Protein 3U1C (pdb70)

Foldseek 3Di:
DDPVVVVVVVVVVVVVVVVVVVVVVVVVVVVVVVVVVVVVVVVVVVVVVVVVVVVVVVVVVVVVVVVVVVVVVVVVVVVVVVVVVVVVVVVVVVVVVVVVD/DVCVVVVVVVCVVVVVVVVVVVVVVVVVVVVVVVVVVVVVVVVVVVVVVVVVVVVVVVVVVVVVVVVVVVVVVVVVVVVVVVVVVVVVVVVVVVVVVVVVD

Structure (mmCIF, N/CA/C/O backbone):
data_3U1C
#
_entry.id   3U1C
#
_cell.length_a   76.654
_cell.length_b   76.654
_cell.length_c   79.693
_cell.angle_alpha   90.00
_cell.angle_beta   90.00
_cell.angle_gamma   90.00
#
_symmetry.space_group_name_H-M   'P 43 21 2'
#
loop_
_entity.id
_entity.type
_entity.pdbx_description
1 polymer 'Tropomyosin alpha-1 chain'
2 water water
#
loop_
_atom_site.group_PDB
_atom_site.id
_atom_site.type_symbol
_atom_site.label_atom_id
_atom_site.label_alt_id
_atom_site.label_comp_id
_atom_site.label_asym_id
_atom_site.label_entity_id
_atom_site.label_seq_id
_atom_site.pdbx_PDB_ins_code
_atom_site.Cartn_x
_atom_site.Cartn_y
_atom_site.Cartn_z
_atom_site.occupancy
_atom_site.B_iso_or_equiv
_atom_site.auth_seq_id
_atom_site.auth_comp_id
_atom_site.auth_asym_id
_atom_site.auth_atom_id
_atom_site.pdbx_PDB_model_num
ATOM 1 N N . ALA A 1 1 ? -8.052 86.159 -76.760 1.00 77.74 -2 ALA A N 1
ATOM 2 C CA . ALA A 1 1 ? -7.830 86.884 -75.508 1.00 74.25 -2 ALA A CA 1
ATOM 3 C C . ALA A 1 1 ? -7.224 88.265 -75.770 1.00 86.09 -2 ALA A C 1
ATOM 4 O O . ALA A 1 1 ? -6.062 88.378 -76.166 1.00 85.55 -2 ALA A O 1
ATOM 6 N N . GLY A 1 2 ? -8.014 89.312 -75.538 1.00 90.34 -1 GLY A N 1
ATOM 7 C CA . GLY A 1 2 ? -7.589 90.675 -75.815 1.00 84.58 -1 GLY A CA 1
ATOM 8 C C . GLY A 1 2 ? -6.427 91.175 -74.971 1.00 76.41 -1 GLY A C 1
ATOM 9 O O . GLY A 1 2 ? -5.981 90.503 -74.042 1.00 61.05 -1 GLY A O 1
ATOM 10 N N . HIS A 1 3 ? -5.922 92.356 -75.318 1.00 67.41 0 HIS A N 1
ATOM 11 C CA . HIS A 1 3 ? -4.912 93.038 -74.518 1.00 52.48 0 HIS A CA 1
ATOM 12 C C . HIS A 1 3 ? -5.405 93.087 -73.088 1.00 34.46 0 HIS A C 1
ATOM 13 O O . HIS A 1 3 ? -4.646 92.848 -72.140 1.00 50.68 0 HIS A O 1
ATOM 20 N N . MET A 1 4 ? -6.697 93.372 -72.938 1.00 33.88 1 MET A N 1
ATOM 21 C CA . MET A 1 4 ? -7.313 93.548 -71.626 1.00 57.23 1 MET A CA 1
ATOM 22 C C . MET A 1 4 ? -7.552 92.206 -70.925 1.00 51.31 1 MET A C 1
ATOM 23 O O . MET A 1 4 ? -7.623 92.137 -69.696 1.00 41.05 1 MET A O 1
ATOM 28 N N . ASP A 1 5 ? -7.662 91.141 -71.719 1.00 53.23 2 ASP A N 1
ATOM 29 C CA . ASP A 1 5 ? -7.813 89.783 -71.189 1.00 56.87 2 ASP A CA 1
ATOM 30 C C . ASP A 1 5 ? -6.566 89.369 -70.417 1.00 58.31 2 ASP A C 1
ATOM 31 O O . ASP A 1 5 ? -6.660 88.742 -69.361 1.00 45.68 2 ASP A O 1
ATOM 36 N N . ALA A 1 6 ? -5.408 89.724 -70.965 1.00 47.45 3 ALA A N 1
ATOM 37 C CA . ALA A 1 6 ? -4.130 89.446 -70.334 1.00 32.65 3 ALA A CA 1
ATOM 38 C C . ALA A 1 6 ? -3.960 90.231 -69.047 1.00 29.70 3 ALA A C 1
ATOM 39 O O . ALA A 1 6 ? -3.446 89.690 -68.076 1.00 31.41 3 ALA A O 1
ATOM 41 N N . ILE A 1 7 ? -4.306 91.520 -69.091 1.00 38.83 4 ILE A N 1
ATOM 42 C CA . ILE A 1 7 ? -4.234 92.399 -67.925 1.00 36.74 4 ILE A CA 1
ATOM 43 C C . ILE A 1 7 ? -5.176 91.883 -66.870 1.00 46.22 4 ILE A C 1
ATOM 44 O O . ILE A 1 7 ? -4.839 91.854 -65.668 1.00 42.90 4 ILE A O 1
ATOM 49 N N . LYS A 1 8 ? -6.347 91.440 -67.319 1.00 32.70 5 LYS A N 1
ATOM 50 C CA . LYS A 1 8 ? -7.315 90.853 -66.405 1.00 48.80 5 LYS A CA 1
ATOM 51 C C . LYS A 1 8 ? -6.683 89.676 -65.651 1.00 32.66 5 LYS A C 1
ATOM 52 O O . LYS A 1 8 ? -6.782 89.580 -64.422 1.00 39.68 5 LYS A O 1
ATOM 58 N N . LYS A 1 9 ? -5.997 88.810 -66.393 1.00 33.89 6 LYS A N 1
ATOM 59 C CA . LYS A 1 9 ? -5.411 87.570 -65.870 1.00 40.29 6 LYS A CA 1
ATOM 60 C C . LYS A 1 9 ? -4.374 87.867 -64.779 1.00 38.63 6 LYS A C 1
ATOM 61 O O . LYS A 1 9 ? -4.322 87.211 -63.721 1.00 39.51 6 LYS A O 1
ATOM 67 N N . LYS A 1 10 ? -3.562 88.878 -65.030 1.00 24.35 7 LYS A N 1
ATOM 68 C CA . LYS A 1 10 ? -2.506 89.276 -64.126 1.00 28.77 7 LYS A CA 1
ATOM 69 C C . LYS A 1 10 ? -3.006 89.984 -62.883 1.00 34.08 7 LYS A C 1
ATOM 70 O O . LYS A 1 10 ? -2.367 89.879 -61.850 1.00 25.35 7 LYS A O 1
ATOM 76 N N . MET A 1 11 ? -4.074 90.770 -63.012 1.00 21.84 8 MET A N 1
ATOM 77 C CA . MET A 1 11 ? -4.719 91.403 -61.846 1.00 30.32 8 MET A CA 1
ATOM 78 C C . MET A 1 11 ? -5.313 90.334 -60.964 1.00 36.81 8 MET A C 1
ATOM 79 O O . MET A 1 11 ? -5.327 90.465 -59.731 1.00 30.72 8 MET A O 1
ATOM 84 N N . GLN A 1 12 ? -5.812 89.269 -61.594 1.00 32.82 9 GLN A N 1
ATOM 85 C CA . GLN A 1 12 ? -6.352 88.154 -60.819 1.00 29.86 9 GLN A CA 1
ATOM 86 C C . GLN A 1 12 ? -5.283 87.412 -60.036 1.00 30.33 9 GLN A C 1
ATOM 87 O O . GLN A 1 12 ? -5.516 86.992 -58.898 1.00 31.24 9 GLN A O 1
ATOM 93 N N . MET A 1 13 ? -4.119 87.218 -60.628 1.00 33.86 10 MET A N 1
ATOM 94 C CA . MET A 1 13 ? -3.054 86.527 -59.891 1.00 38.69 10 MET A CA 1
ATOM 95 C C . MET A 1 13 ? -2.505 87.389 -58.773 1.00 36.02 10 MET A C 1
ATOM 96 O O . MET A 1 13 ? -2.109 86.874 -57.716 1.00 30.97 10 MET A O 1
ATOM 101 N N . LEU A 1 14 ? -2.456 88.695 -59.002 1.00 24.37 11 LEU A N 1
ATOM 102 C CA . LEU A 1 14 ? -2.029 89.636 -57.965 1.00 27.03 11 LEU A CA 1
ATOM 103 C C . LEU A 1 14 ? -3.028 89.731 -56.808 1.00 27.92 11 LEU A C 1
ATOM 104 O O . LEU A 1 14 ? -2.649 89.882 -55.641 1.00 29.01 11 LEU A O 1
ATOM 109 N N . LYS A 1 15 ? -4.297 89.634 -57.135 1.00 22.04 12 LYS A N 1
ATOM 110 C CA . LYS A 1 15 ? -5.360 89.714 -56.152 1.00 26.61 12 LYS A CA 1
ATOM 111 C C . LYS A 1 15 ? -5.282 88.480 -55.270 1.00 40.26 12 LYS A C 1
ATOM 112 O O . LYS A 1 15 ? -5.455 88.557 -54.059 1.00 37.04 12 LYS A O 1
ATOM 118 N N . LEU A 1 16 ? -4.986 87.346 -55.894 1.00 27.03 13 LEU A N 1
ATOM 119 C CA . LEU A 1 16 ? -4.735 86.102 -55.175 1.00 29.36 13 LEU A CA 1
ATOM 120 C C . LEU A 1 16 ? -3.567 86.239 -54.165 1.00 37.22 13 LEU A C 1
ATOM 121 O O . LEU A 1 16 ? -3.701 85.807 -53.019 1.00 34.64 13 LEU A O 1
ATOM 126 N N . ASP A 1 17 ? -2.458 86.861 -54.573 1.00 29.26 14 ASP A N 1
ATOM 127 C CA . ASP A 1 17 ? -1.308 87.118 -53.695 1.00 31.44 14 ASP A CA 1
ATOM 128 C C . ASP A 1 17 ? -1.735 88.017 -52.559 1.00 32.19 14 ASP A C 1
ATOM 129 O O . ASP A 1 17 ? -1.352 87.805 -51.410 1.00 31.65 14 ASP A O 1
ATOM 134 N N . LYS A 1 18 ? -2.516 89.042 -52.878 1.00 25.29 15 LYS A N 1
ATOM 135 C CA . LYS A 1 18 ? -2.956 90.007 -51.853 1.00 27.49 15 LYS A CA 1
ATOM 136 C C . LYS A 1 18 ? -3.889 89.373 -50.804 1.00 31.29 15 LYS A C 1
ATOM 137 O O . LYS A 1 18 ? -3.805 89.693 -49.616 1.00 29.63 15 LYS A O 1
ATOM 143 N N . GLU A 1 19 ? -4.775 88.485 -51.252 1.00 22.49 16 GLU A N 1
ATOM 144 C CA . GLU A 1 19 ? -5.668 87.756 -50.378 1.00 26.58 16 GLU A CA 1
ATOM 145 C C . GLU A 1 19 ? -4.876 86.911 -49.391 1.00 30.03 16 GLU A C 1
ATOM 146 O O . GLU A 1 19 ? -5.254 86.791 -48.236 1.00 37.79 16 GLU A O 1
ATOM 152 N N . ASN A 1 20 ? -3.784 86.321 -49.845 1.00 30.35 17 ASN A N 1
ATOM 153 C CA . ASN A 1 20 ? -2.890 85.608 -48.941 1.00 31.50 17 ASN A CA 1
ATOM 154 C C . ASN A 1 20 ? -2.122 86.525 -47.978 1.00 45.01 17 ASN A C 1
ATOM 155 O O . ASN A 1 20 ? -1.988 86.217 -46.788 1.00 28.99 17 ASN A O 1
ATOM 160 N N . 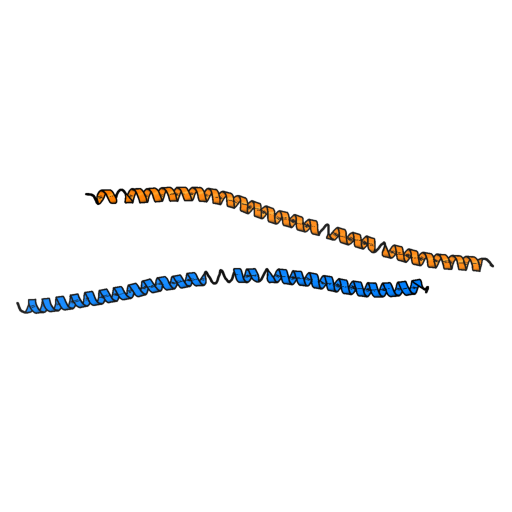ALA A 1 21 ? -1.605 87.645 -48.475 1.00 27.67 18 ALA A N 1
ATOM 161 C CA . ALA A 1 21 ? -1.029 88.658 -47.576 1.00 28.35 18 ALA A CA 1
ATOM 162 C C . ALA A 1 21 ? -2.040 89.091 -46.519 1.00 29.80 18 ALA A C 1
ATOM 163 O O . ALA A 1 21 ? -1.697 89.208 -45.361 1.00 34.23 18 ALA A O 1
ATOM 165 N N . LEU A 1 22 ? -3.287 89.334 -46.934 1.00 25.98 19 LEU A N 1
ATOM 166 C CA . LEU A 1 22 ? -4.355 89.708 -46.006 1.00 27.08 19 LEU A CA 1
ATOM 167 C C . LEU A 1 22 ? -4.589 88.608 -44.967 1.00 35.54 19 LEU A C 1
ATOM 168 O O . LEU A 1 22 ? -4.711 88.879 -43.776 1.00 34.74 19 LEU A O 1
ATOM 173 N N . ASP A 1 23 ? -4.672 87.362 -45.406 1.00 26.67 20 ASP A N 1
ATOM 174 C CA . ASP A 1 23 ? -4.802 86.255 -44.453 1.00 33.79 20 ASP A CA 1
ATOM 175 C C . ASP A 1 23 ? -3.694 86.352 -43.399 1.00 35.91 20 ASP A C 1
ATOM 176 O O . ASP A 1 23 ? -3.940 86.260 -42.180 1.00 34.89 20 ASP A O 1
ATOM 181 N N . ARG A 1 24 ? -2.463 86.546 -43.850 1.00 26.83 21 ARG A N 1
ATOM 182 C CA . ARG A 1 24 ? -1.351 86.683 -42.901 1.00 32.21 21 ARG A CA 1
ATOM 183 C C . ARG A 1 24 ? -1.454 87.876 -41.948 1.00 41.53 21 ARG A C 1
ATOM 184 O O . ARG A 1 24 ? -0.979 87.806 -40.806 1.00 29.57 21 ARG A O 1
ATOM 192 N N . ALA A 1 25 ? -2.044 88.972 -42.409 1.00 24.56 22 ALA A N 1
ATOM 193 C CA . ALA A 1 25 ? -2.225 90.143 -41.574 1.00 26.54 22 ALA A CA 1
ATOM 194 C C . ALA A 1 25 ? -3.226 89.804 -40.482 1.00 37.04 22 ALA A C 1
ATOM 195 O O . ALA A 1 25 ? -3.089 90.265 -39.342 1.00 36.49 22 ALA A O 1
ATOM 197 N N . GLU A 1 26 ? -4.237 89.017 -40.841 1.00 27.08 23 GLU A N 1
ATOM 198 C CA . GLU A 1 26 ? -5.328 88.646 -39.922 1.00 38.42 23 GLU A CA 1
ATOM 199 C C . GLU A 1 26 ? -4.818 87.660 -38.889 1.00 39.43 23 GLU A C 1
ATOM 200 O O . GLU A 1 26 ? -5.205 87.714 -37.718 1.00 37.03 23 GLU A O 1
ATOM 206 N N . GLN A 1 27 ? -3.951 86.748 -39.309 1.00 31.16 24 GLN A N 1
ATOM 207 C CA . GLN A 1 27 ? -3.337 85.827 -38.351 1.00 41.83 24 GLN A CA 1
ATOM 208 C C . GLN A 1 27 ? -2.532 86.619 -37.317 1.00 39.35 24 GLN A C 1
ATOM 209 O O . GLN A 1 27 ? -2.718 86.462 -36.087 1.00 35.24 24 GLN A O 1
ATOM 215 N N . ALA A 1 28 ? -1.646 87.475 -37.831 1.00 26.14 25 ALA A N 1
ATOM 216 C CA . ALA A 1 28 ? -0.785 88.337 -37.001 1.00 23.77 25 ALA A CA 1
ATOM 217 C C . ALA A 1 28 ? -1.606 89.163 -36.025 1.00 34.86 25 ALA A C 1
ATOM 218 O O . ALA A 1 28 ? -1.3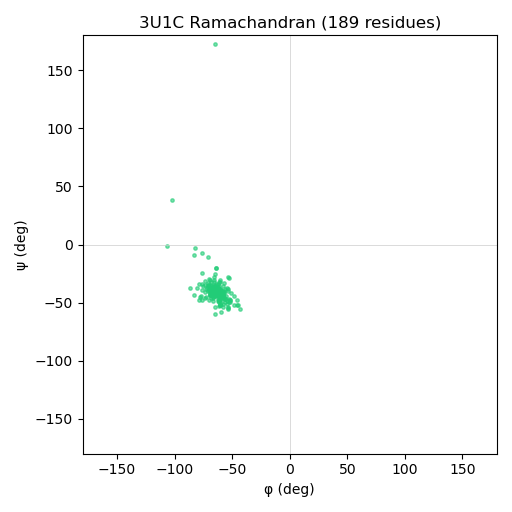02 89.202 -34.837 1.00 27.59 25 ALA A O 1
ATOM 220 N N . GLU A 1 29 ? -2.649 89.822 -36.505 1.00 27.65 26 GLU A N 1
ATOM 221 C CA . GLU A 1 29 ? -3.514 90.583 -35.602 1.00 39.54 26 GLU A CA 1
ATOM 222 C C . GLU A 1 29 ? -4.207 89.717 -34.552 1.00 56.05 26 GLU A C 1
ATOM 223 O O . GLU A 1 29 ? -4.382 90.127 -33.393 1.00 39.04 26 GLU A O 1
ATOM 229 N N . ALA A 1 30 ? -4.605 88.516 -34.946 1.00 39.11 27 ALA A N 1
ATOM 230 C CA . ALA A 1 30 ? -5.077 87.552 -33.952 1.00 43.55 27 ALA A CA 1
ATOM 231 C C . ALA A 1 30 ? -3.973 87.216 -32.951 1.00 39.89 27 ALA A C 1
ATOM 232 O O . ALA A 1 30 ? -4.216 87.133 -31.737 1.00 41.45 27 ALA A O 1
ATOM 234 N N . ASP A 1 31 ? -2.760 87.002 -33.451 1.00 33.27 28 ASP A N 1
ATOM 235 C CA . ASP A 1 31 ? -1.629 86.601 -32.589 1.00 32.95 28 ASP A CA 1
ATOM 236 C C . ASP A 1 31 ? -1.237 87.678 -31.588 1.00 41.92 28 ASP A C 1
ATOM 237 O O . ASP A 1 31 ? -0.625 87.375 -30.565 1.00 41.50 28 ASP A O 1
ATOM 242 N N . LYS A 1 32 ? -1.541 88.929 -31.922 1.00 37.78 29 LYS A N 1
ATOM 243 C CA . LYS A 1 32 ? -1.229 90.083 -31.086 1.00 27.72 29 LYS A CA 1
ATOM 244 C C . LYS A 1 32 ? -2.206 90.153 -29.925 1.00 41.77 29 LYS A C 1
ATOM 245 O O . LYS A 1 32 ? -1.826 90.464 -28.799 1.00 40.71 29 LYS A O 1
ATOM 251 N N . LYS A 1 33 ? -3.464 89.842 -30.201 1.00 33.89 30 LYS A N 1
ATOM 252 C CA . LYS A 1 33 ? -4.472 89.743 -29.150 1.00 46.54 30 LYS A CA 1
ATOM 253 C C . LYS A 1 33 ? -4.277 88.524 -28.266 1.00 53.38 30 LYS A C 1
ATOM 254 O O . LYS A 1 33 ? -4.455 88.604 -27.042 1.00 43.90 30 LYS A O 1
ATOM 260 N N . ALA A 1 34 ? -3.923 87.386 -28.855 1.00 38.23 31 ALA A N 1
ATOM 261 C CA . ALA A 1 34 ? -3.705 86.204 -28.008 1.00 36.78 31 ALA A CA 1
ATOM 262 C C . ALA A 1 34 ? -2.565 86.475 -27.011 1.00 41.77 31 ALA A C 1
ATOM 263 O O . ALA A 1 34 ? -2.661 86.129 -25.821 1.00 45.24 31 ALA A O 1
ATOM 265 N N . ALA A 1 35 ? -1.487 87.084 -27.505 1.00 38.98 32 ALA A N 1
ATOM 266 C CA . ALA A 1 35 ? -0.350 87.456 -26.663 1.00 42.17 32 ALA A CA 1
ATOM 267 C C . ALA A 1 35 ? -0.703 88.500 -25.594 1.00 52.44 32 ALA A C 1
ATOM 268 O O . ALA A 1 35 ? -0.276 88.391 -24.429 1.00 40.77 32 ALA A O 1
ATOM 270 N N . GLU A 1 36 ? -1.472 89.518 -25.972 1.00 37.20 33 GLU A N 1
ATOM 271 C CA . GLU A 1 36 ? -1.833 90.559 -25.012 1.00 43.69 33 GLU A CA 1
ATOM 272 C C . GLU A 1 36 ? -2.759 90.007 -23.940 1.00 63.51 33 GLU A C 1
ATOM 273 O O . GLU A 1 36 ? -2.664 90.392 -22.773 1.00 45.64 33 GLU A O 1
ATOM 279 N N . GLU A 1 37 ? -3.662 89.116 -24.344 1.00 46.75 34 GLU A N 1
ATOM 280 C CA . GLU A 1 37 ? -4.548 88.452 -23.394 1.00 54.89 34 GLU A CA 1
ATOM 281 C C . GLU A 1 37 ? -3.776 87.550 -22.443 1.00 50.37 34 GLU A C 1
ATOM 282 O O . GLU A 1 37 ? -4.096 87.480 -21.260 1.00 43.37 34 GLU A O 1
ATOM 288 N N . ARG A 1 38 ? -2.752 86.862 -22.939 1.00 36.76 35 ARG A N 1
ATOM 289 C CA . ARG A 1 38 ? -1.973 86.014 -22.043 1.00 48.86 35 ARG A CA 1
ATOM 290 C C . ARG A 1 38 ? -1.080 86.847 -21.115 1.00 36.06 35 ARG A C 1
ATOM 291 O O . ARG A 1 38 ? -1.038 86.609 -19.908 1.00 51.52 35 ARG A O 1
ATOM 299 N N . SER A 1 39 ? -0.382 87.831 -21.671 1.00 35.19 36 SER A N 1
ATOM 300 C CA . SER A 1 39 ? 0.446 88.727 -20.880 1.00 31.81 36 SER A CA 1
ATOM 301 C C . SER A 1 39 ? -0.367 89.243 -19.680 1.00 53.25 36 SER A C 1
ATOM 302 O O . SER A 1 39 ? 0.135 89.286 -18.551 1.00 41.88 36 SER A O 1
ATOM 305 N N . LYS A 1 40 ? -1.614 89.634 -19.933 1.00 47.72 37 LYS A N 1
ATOM 306 C CA . LYS A 1 40 ? -2.518 90.103 -18.880 1.00 51.02 37 LYS A CA 1
ATOM 307 C C . LYS A 1 40 ? -2.791 89.006 -17.856 1.00 55.93 37 LYS A C 1
ATOM 308 O O . LYS A 1 40 ? -2.721 89.230 -16.634 1.00 43.91 37 LYS A O 1
ATOM 314 N N A GLN A 1 41 ? -3.089 87.813 -18.355 0.50 42.40 38 GLN A N 1
ATOM 315 N N B GLN A 1 41 ? -3.111 87.820 -18.359 0.50 42.59 38 GLN A N 1
ATOM 316 C CA A GLN A 1 41 ? -3.319 86.654 -17.498 0.50 44.84 38 GLN A CA 1
ATOM 317 C CA B GLN A 1 41 ? -3.311 86.645 -17.517 0.50 44.33 38 GLN A CA 1
ATOM 318 C C A GLN A 1 41 ? -2.162 86.471 -16.526 0.50 54.80 38 GLN A C 1
ATOM 319 C C B GLN A 1 41 ? -2.163 86.478 -16.533 0.50 54.64 38 GLN A C 1
ATOM 320 O O A GLN A 1 41 ? -2.356 86.321 -15.312 0.50 49.70 38 GLN A O 1
ATOM 321 O O B GLN A 1 41 ? -2.366 86.352 -15.318 0.50 50.05 38 GLN A O 1
ATOM 332 N N . LEU A 1 42 ? -0.949 86.485 -17.069 1.00 38.02 39 LEU A N 1
ATOM 333 C CA . LEU A 1 42 ? 0.246 86.203 -16.280 1.00 38.39 39 LEU A CA 1
ATOM 334 C C . LEU A 1 42 ? 0.588 87.318 -15.318 1.00 36.42 39 LEU A C 1
ATOM 335 O O . LEU A 1 42 ? 0.994 87.046 -14.201 1.00 42.31 39 LEU A O 1
ATOM 340 N N . GLU A 1 43 ? 0.370 88.558 -15.728 1.00 32.23 40 GLU A N 1
ATOM 341 C CA . GLU A 1 43 ? 0.660 89.707 -14.892 1.00 41.91 40 GLU A CA 1
ATOM 342 C C . GLU A 1 43 ? -0.177 89.644 -13.618 1.00 53.80 40 GLU A C 1
ATOM 343 O O . GLU A 1 43 ? 0.297 89.990 -12.541 1.00 41.33 40 GLU A O 1
ATOM 349 N N . ASP A 1 44 ? -1.421 89.205 -13.757 1.00 34.62 41 ASP A N 1
ATOM 350 C CA . ASP A 1 44 ? -2.281 88.946 -12.615 1.00 43.68 41 ASP A CA 1
ATOM 351 C C . ASP A 1 44 ? -1.761 87.773 -11.794 1.00 62.69 41 ASP A C 1
ATOM 352 O O . ASP A 1 44 ? -1.849 87.767 -10.568 1.00 39.64 41 ASP A O 1
ATOM 357 N N . ASP A 1 45 ? -1.246 86.768 -12.486 1.00 38.23 42 ASP A N 1
ATOM 358 C CA . ASP A 1 45 ? -0.657 85.616 -11.826 1.00 49.15 42 ASP A CA 1
ATOM 359 C C . ASP A 1 45 ? 0.365 86.106 -10.831 1.00 48.21 42 ASP A C 1
ATOM 360 O O . ASP A 1 45 ? 0.340 85.713 -9.675 1.00 39.41 42 ASP A O 1
ATOM 365 N N . ILE A 1 46 ? 1.259 86.989 -11.263 1.00 39.88 43 ILE A N 1
ATOM 366 C CA . ILE A 1 46 ? 2.292 87.442 -10.331 1.00 45.54 43 ILE A CA 1
ATOM 367 C C . ILE A 1 46 ? 1.696 88.296 -9.227 1.00 44.83 43 ILE A C 1
ATOM 368 O O . ILE A 1 46 ? 2.175 88.272 -8.103 1.00 44.32 43 ILE A O 1
ATOM 373 N N . VAL A 1 47 ? 0.672 89.079 -9.536 1.00 34.25 44 VAL A N 1
ATOM 374 C CA . VAL A 1 47 ? 0.039 89.847 -8.478 1.00 43.71 44 VAL A CA 1
ATOM 375 C C . VAL A 1 47 ? -0.347 88.865 -7.377 1.00 56.66 44 VAL A C 1
ATOM 376 O O . VAL A 1 47 ? 0.064 89.012 -6.211 1.00 39.94 44 VAL A O 1
ATOM 380 N N . GLN A 1 48 ? -1.096 87.838 -7.772 1.00 44.83 45 GLN A N 1
ATOM 381 C CA . GLN A 1 48 ? -1.532 86.782 -6.860 1.00 50.62 45 GLN A CA 1
ATOM 382 C C . GLN A 1 48 ? -0.393 86.132 -6.090 1.00 55.79 45 GLN A C 1
ATOM 383 O O . GLN A 1 48 ? -0.545 85.806 -4.910 1.00 67.22 45 GLN A O 1
ATOM 389 N N . LEU A 1 49 ? 0.744 85.938 -6.750 1.00 35.58 46 LEU A N 1
ATOM 390 C CA A LEU A 1 49 ? 1.894 85.340 -6.084 0.50 46.63 46 LEU A CA 1
ATOM 391 C CA B LEU A 1 49 ? 1.908 85.341 -6.103 0.50 46.79 46 LEU A CA 1
ATOM 392 C C . LEU A 1 49 ? 2.586 86.323 -5.140 1.00 45.04 46 LEU A C 1
ATOM 393 O O . LEU A 1 49 ? 3.050 85.932 -4.069 1.00 45.94 46 LEU A O 1
ATOM 402 N N . GLU A 1 50 ? 2.639 87.600 -5.524 1.00 33.05 47 GLU A N 1
ATOM 403 C CA . GLU A 1 50 ? 3.180 88.627 -4.647 1.00 40.21 47 GLU A CA 1
ATOM 404 C C . GLU A 1 50 ? 2.398 88.699 -3.329 1.00 43.02 47 GLU A C 1
ATOM 405 O O . GLU A 1 50 ? 2.987 88.859 -2.267 1.00 46.05 47 GLU A O 1
ATOM 411 N N . LYS A 1 51 ? 1.074 88.586 -3.424 1.00 43.59 48 LYS A N 1
ATOM 412 C CA A LYS A 1 51 ? 0.202 88.609 -2.254 0.50 55.29 48 LYS A CA 1
ATOM 413 C CA B LYS A 1 51 ? 0.211 88.610 -2.251 0.50 55.24 48 LYS A CA 1
ATOM 414 C C . LYS A 1 51 ? 0.400 87.343 -1.441 1.00 49.19 48 LYS A C 1
ATOM 415 O O . LYS A 1 51 ? 0.386 87.371 -0.219 1.00 45.97 48 LYS A O 1
ATOM 426 N N . GLN A 1 52 ? 0.576 86.223 -2.130 1.00 39.71 49 GLN A N 1
ATOM 427 C CA . GLN A 1 52 ? 0.763 84.951 -1.437 1.00 56.28 49 GLN A CA 1
ATOM 428 C C . GLN A 1 52 ? 2.088 84.976 -0.664 1.00 67.51 49 GLN A C 1
ATOM 429 O O . GLN A 1 52 ? 2.199 84.428 0.440 1.00 43.51 49 GLN A O 1
ATOM 435 N N . LEU A 1 53 ? 3.084 85.629 -1.263 1.00 49.11 50 LEU A N 1
ATOM 436 C CA . LEU A 1 53 ? 4.394 85.797 -0.656 1.00 41.18 50 LEU A CA 1
ATOM 437 C C . LEU A 1 53 ? 4.252 86.602 0.631 1.00 53.03 50 LEU A C 1
ATOM 438 O O . LEU A 1 53 ? 4.811 86.239 1.663 1.00 47.03 50 LEU A O 1
ATOM 443 N N . ARG A 1 54 ? 3.506 87.700 0.559 1.00 48.96 51 ARG A N 1
ATOM 444 C CA A ARG A 1 54 ? 3.316 88.567 1.713 0.50 56.51 51 ARG A CA 1
ATOM 445 C CA B ARG A 1 54 ? 3.310 88.572 1.713 0.50 56.42 51 ARG A CA 1
ATOM 446 C C . ARG A 1 54 ? 2.609 87.823 2.842 1.00 54.16 51 ARG A C 1
ATOM 447 O O . ARG A 1 54 ? 2.888 88.049 4.016 1.00 47.17 51 ARG A O 1
ATOM 462 N N . VAL A 1 55 ? 1.707 86.920 2.482 1.00 41.81 52 VAL A N 1
ATOM 463 C CA . VAL A 1 55 ? 1.046 86.114 3.489 1.00 38.82 52 VAL A CA 1
ATOM 464 C C . VAL A 1 55 ? 2.061 85.222 4.161 1.00 51.09 52 VAL A C 1
ATOM 465 O O . VAL A 1 55 ? 2.253 85.293 5.372 1.00 52.13 52 VAL A O 1
ATOM 469 N N . THR A 1 56 ? 2.715 84.371 3.382 1.00 50.16 53 THR A N 1
ATOM 470 C CA . THR A 1 56 ? 3.656 83.426 3.977 1.00 71.17 53 THR A CA 1
ATOM 471 C C . THR A 1 56 ? 4.674 84.168 4.840 1.00 53.38 53 THR A C 1
ATOM 472 O O . THR A 1 56 ? 5.177 83.621 5.820 1.00 44.21 53 THR A O 1
ATOM 476 N N . GLU A 1 57 ? 4.943 85.426 4.488 1.00 36.60 54 GLU A N 1
ATOM 477 C CA . GLU A 1 57 ? 5.885 86.246 5.241 1.00 31.77 54 GLU A CA 1
ATOM 478 C C . GLU A 1 57 ? 5.323 86.716 6.583 1.00 40.97 54 GLU A C 1
ATOM 479 O O . GLU A 1 57 ? 6.037 86.740 7.582 1.00 40.42 54 GLU A O 1
ATOM 485 N N . ASP A 1 58 ? 4.050 87.101 6.593 1.00 58.01 55 ASP A N 1
ATOM 486 C CA . ASP A 1 58 ? 3.385 87.485 7.837 1.00 57.00 55 ASP A CA 1
ATOM 487 C C . ASP A 1 58 ? 3.240 86.272 8.737 1.00 56.98 55 ASP A C 1
ATOM 488 O O . ASP A 1 58 ? 3.390 86.373 9.957 1.00 49.31 55 ASP A O 1
ATOM 493 N N . SER A 1 59 ? 2.936 85.132 8.125 1.00 42.03 56 SER A N 1
ATOM 494 C CA . SER A 1 59 ? 2.797 83.858 8.830 1.00 43.34 56 SER A CA 1
ATOM 495 C C . SER A 1 59 ? 4.122 83.386 9.417 1.00 57.38 56 SER A C 1
ATOM 496 O O . SER A 1 59 ? 4.153 82.674 10.420 1.00 64.82 56 SER A O 1
ATOM 499 N N . ARG A 1 60 ? 5.216 83.786 8.788 1.00 39.96 57 ARG A N 1
ATOM 500 C CA . ARG A 1 60 ? 6.554 83.499 9.296 1.00 39.59 57 ARG A CA 1
ATOM 501 C C . ARG A 1 60 ? 6.837 84.438 10.466 1.00 47.41 57 ARG A C 1
ATOM 502 O O . ARG A 1 60 ? 7.289 84.016 11.526 1.00 38.79 57 ARG A O 1
ATOM 510 N N . ASP A 1 61 ? 6.561 85.721 10.257 1.00 56.19 58 ASP A N 1
ATOM 511 C CA . ASP A 1 61 ? 6.770 86.739 11.274 1.00 49.98 58 ASP A CA 1
ATOM 512 C C . ASP A 1 61 ? 6.075 86.341 12.566 1.00 47.65 58 ASP A C 1
ATOM 513 O O . ASP A 1 61 ? 6.506 86.730 13.657 1.00 53.38 58 ASP A O 1
ATOM 518 N N . GLN A 1 62 ? 4.988 85.581 12.417 1.00 49.10 59 GLN A N 1
ATOM 519 C CA . GLN A 1 62 ? 4.117 85.155 13.519 1.00 61.46 59 GLN A CA 1
ATOM 520 C C . GLN A 1 62 ? 4.740 84.002 14.307 1.00 59.64 59 GLN A C 1
ATOM 521 O O . GLN A 1 62 ? 4.733 84.010 15.533 1.00 38.62 59 GLN A O 1
ATOM 527 N N . VAL A 1 63 ? 5.285 83.006 13.613 1.00 42.49 60 VAL A N 1
ATOM 528 C CA . VAL A 1 63 ? 6.080 81.979 14.300 1.00 51.52 60 VAL A CA 1
ATOM 529 C C . VAL A 1 63 ? 7.264 82.618 15.044 1.00 58.96 60 VAL A C 1
ATOM 530 O O . VAL A 1 63 ? 7.656 82.155 16.114 1.00 37.06 60 VAL A O 1
ATOM 534 N N . LEU A 1 64 ? 7.837 83.672 14.460 1.00 32.88 61 LEU A N 1
ATOM 535 C CA . LEU A 1 64 ? 8.981 84.346 15.056 1.00 27.90 61 LEU A CA 1
ATOM 536 C C . LEU A 1 64 ? 8.564 84.994 16.382 1.00 43.77 61 LEU A C 1
ATOM 537 O O . LEU A 1 64 ? 9.317 84.983 17.346 1.00 37.48 61 LEU A O 1
ATOM 542 N N . GLU A 1 65 ? 7.368 85.570 16.405 1.00 37.80 62 GLU A N 1
ATOM 543 C CA . GLU A 1 65 ? 6.832 86.184 17.615 1.00 53.24 62 GLU A CA 1
ATOM 544 C C . GLU A 1 65 ? 6.698 85.133 18.720 1.00 39.22 62 GLU A C 1
ATOM 545 O O . GLU A 1 65 ? 7.172 85.327 19.841 1.00 72.88 62 GLU A O 1
ATOM 551 N N . GLU A 1 66 ? 6.036 84.023 18.402 1.00 44.32 63 GLU A N 1
ATOM 552 C CA . GLU A 1 66 ? 5.960 82.879 19.298 1.00 35.29 63 GLU A CA 1
ATOM 553 C C . GLU A 1 66 ? 7.331 82.409 19.743 1.00 42.28 63 GLU A C 1
ATOM 554 O O . GLU A 1 66 ? 7.551 82.065 20.930 1.00 32.01 63 GLU A O 1
ATOM 560 N N . LEU A 1 67 ? 8.276 82.407 18.812 1.00 30.05 64 LEU A N 1
ATOM 561 C CA . LEU A 1 67 ? 9.630 81.997 19.175 1.00 45.32 64 LEU A CA 1
ATOM 562 C C . LEU A 1 67 ? 10.157 82.916 20.268 1.00 41.31 64 LEU A C 1
ATOM 563 O O . LEU A 1 67 ? 10.667 82.453 21.271 1.00 40.01 64 LEU A O 1
ATOM 568 N N . HIS A 1 68 ? 10.041 84.219 20.036 1.00 31.00 65 HIS A N 1
ATOM 569 C CA . HIS A 1 68 ? 10.481 85.239 20.975 1.00 36.57 65 HIS A CA 1
ATOM 570 C C . HIS A 1 68 ? 9.839 85.127 22.355 1.00 38.59 65 HIS A C 1
ATOM 571 O O . HIS A 1 68 ? 10.513 85.298 23.371 1.00 46.01 65 HIS A O 1
ATOM 578 N N . LYS A 1 69 ? 8.546 84.831 22.393 1.00 39.40 66 LYS A N 1
ATOM 579 C CA . LYS A 1 69 ? 7.875 84.592 23.665 1.00 48.60 66 LYS A CA 1
ATOM 580 C C . LYS A 1 69 ? 8.406 83.335 24.340 1.00 53.58 66 LYS A C 1
ATOM 581 O O . LYS A 1 69 ? 8.421 83.256 25.553 1.00 30.64 66 LYS A O 1
ATOM 587 N N . SER A 1 70 ? 8.843 82.354 23.558 1.00 32.56 67 SER A N 1
ATOM 588 C CA . SER A 1 70 ? 9.349 81.114 24.127 1.00 27.39 67 SER A CA 1
ATOM 589 C C . SER A 1 70 ? 10.760 81.284 24.702 1.00 34.69 67 SER A C 1
ATOM 590 O O . SER A 1 70 ? 11.141 80.670 25.710 1.00 35.88 67 SER A O 1
ATOM 593 N N . GLU A 1 71 ? 11.531 82.135 24.054 1.00 25.48 68 GLU A N 1
ATOM 594 C CA . GLU A 1 71 ? 12.910 82.377 24.421 1.00 23.41 68 GLU A CA 1
ATOM 595 C C . GLU A 1 71 ? 12.821 83.100 25.748 1.00 35.72 68 GLU A C 1
ATOM 596 O O . GLU A 1 71 ? 13.582 82.802 26.664 1.00 30.48 68 GLU A O 1
ATOM 602 N N . ASP A 1 72 ? 11.863 84.022 25.830 1.00 30.85 69 ASP A N 1
ATOM 603 C CA . ASP A 1 72 ? 11.568 84.785 27.041 1.00 29.41 69 ASP A CA 1
ATOM 604 C C . ASP A 1 72 ? 11.105 83.883 28.190 1.00 31.04 69 ASP A C 1
ATOM 605 O O . ASP A 1 72 ? 11.583 84.015 29.297 1.00 37.94 69 ASP A O 1
ATOM 610 N N . SER A 1 73 ? 10.150 82.989 27.930 1.00 26.51 70 SER A N 1
ATOM 611 C CA . SER A 1 73 ? 9.859 81.890 28.854 1.00 28.10 70 SER A CA 1
ATOM 612 C C . SER A 1 73 ? 11.107 81.178 29.377 1.00 38.97 70 SER A C 1
ATOM 613 O O . SER A 1 73 ? 11.239 80.976 30.572 1.00 29.38 70 SER A O 1
ATOM 616 N N . LEU A 1 74 ? 11.997 80.751 28.489 1.00 22.50 71 LEU A N 1
ATOM 617 C CA . LEU A 1 74 ? 13.238 80.099 28.896 1.00 26.62 71 LEU A CA 1
ATOM 618 C C . LEU A 1 74 ? 14.058 80.931 29.906 1.00 35.69 71 LEU A C 1
ATOM 619 O O . LEU A 1 74 ? 14.433 80.443 30.988 1.00 28.86 71 LEU A O 1
ATOM 624 N N . LEU A 1 75 ? 14.338 82.177 29.550 1.00 23.81 72 LEU A N 1
ATOM 625 C CA . LEU A 1 75 ? 15.120 83.055 30.416 1.00 26.22 72 LEU A CA 1
ATOM 626 C C . LEU A 1 75 ? 14.486 83.232 31.797 1.00 34.52 72 LEU A C 1
ATOM 627 O O . LEU A 1 75 ? 15.183 83.240 32.815 1.00 27.93 72 LEU A O 1
ATOM 632 N N . PHE A 1 76 ? 13.174 83.431 31.827 1.00 23.89 73 PHE A N 1
ATOM 633 C CA . PHE A 1 76 ? 12.459 83.526 33.088 1.00 33.04 73 PHE A CA 1
ATOM 634 C C . PHE A 1 76 ? 12.572 82.244 33.895 1.00 34.27 73 PHE A C 1
ATOM 635 O O . PHE A 1 76 ? 12.642 82.284 35.143 1.00 28.17 73 PHE A O 1
ATOM 643 N N . ALA A 1 77 ? 12.588 81.106 33.204 1.00 20.99 74 ALA A N 1
ATOM 644 C CA . ALA A 1 77 ? 12.741 79.823 33.901 1.00 25.57 74 ALA A CA 1
ATOM 645 C C . ALA A 1 77 ? 14.131 79.722 34.493 1.00 37.37 74 ALA A C 1
ATOM 646 O O . ALA A 1 77 ? 14.276 79.274 35.621 1.00 23.75 74 ALA A O 1
ATOM 648 N N . GLU A 1 78 ? 15.154 80.142 33.744 1.00 24.61 75 GLU A N 1
ATOM 649 C CA . GLU A 1 78 ? 16.517 80.205 34.284 1.00 30.92 75 GLU A CA 1
ATOM 650 C C . GLU A 1 78 ? 16.619 81.104 35.530 1.00 26.27 75 GLU A C 1
ATOM 651 O O . GLU A 1 78 ? 17.304 80.767 36.501 1.00 32.08 75 GLU A O 1
ATOM 657 N N . GLU A 1 79 ? 15.967 82.257 35.470 1.00 24.09 76 GLU A N 1
ATOM 658 C CA . GLU A 1 79 ? 15.985 83.212 36.569 1.00 18.06 76 GLU A CA 1
ATOM 659 C C . GLU A 1 79 ? 15.373 82.527 37.785 1.00 26.94 76 GLU A C 1
ATOM 660 O O . GLU A 1 79 ? 15.940 82.579 38.874 1.00 27.03 76 GLU A O 1
ATOM 666 N N . ASN A 1 80 ? 14.212 81.908 37.583 1.00 23.87 77 ASN A N 1
ATOM 667 C CA . ASN A 1 80 ? 13.508 81.183 38.655 1.00 31.67 77 ASN A CA 1
ATOM 668 C C . ASN A 1 80 ? 14.296 80.000 39.220 1.00 37.99 77 ASN A C 1
ATOM 669 O O . ASN A 1 80 ? 14.266 79.738 40.425 1.00 28.21 77 ASN A O 1
ATOM 674 N N . ALA A 1 81 ? 15.019 79.293 38.360 1.00 23.32 78 ALA A N 1
ATOM 675 C CA . ALA A 1 81 ? 15.864 78.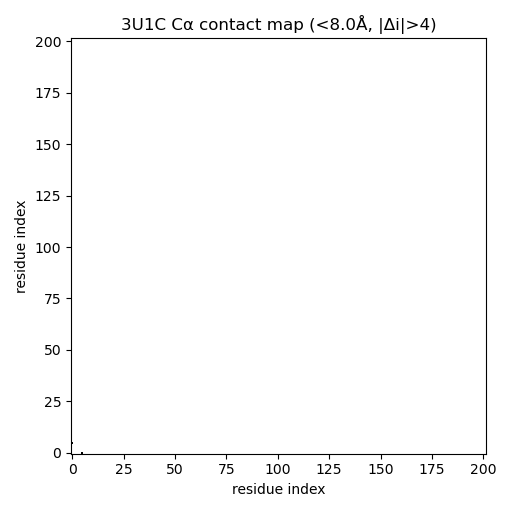191 38.800 1.00 25.82 78 ALA A CA 1
ATOM 676 C C . ALA A 1 81 ? 16.945 78.692 39.767 1.00 42.59 78 ALA A C 1
ATOM 677 O O . ALA A 1 81 ? 17.164 78.102 40.844 1.00 26.80 78 ALA A O 1
ATOM 679 N N . ALA A 1 82 ? 17.629 79.771 39.377 1.00 24.42 79 ALA A N 1
ATOM 680 C CA . ALA A 1 82 ? 18.684 80.350 40.216 1.00 24.17 79 ALA A CA 1
ATOM 681 C C . ALA A 1 82 ? 18.146 80.901 41.541 1.00 29.00 79 ALA A C 1
ATOM 682 O O . ALA A 1 82 ? 18.821 80.814 42.569 1.00 33.23 79 ALA A O 1
ATOM 684 N N . LYS A 1 83 ? 16.951 81.491 41.494 1.00 25.44 80 LYS A N 1
ATOM 685 C CA . LYS A 1 83 ? 16.282 82.050 42.665 1.00 24.27 80 LYS A CA 1
ATOM 686 C C . LYS A 1 83 ? 16.053 80.915 43.660 1.00 23.29 80 LYS A C 1
ATOM 687 O O . LYS A 1 83 ? 16.427 81.030 44.815 1.00 26.64 80 LYS A O 1
ATOM 693 N N . ALA A 1 84 ? 15.450 79.821 43.201 1.00 35.45 81 ALA A N 1
ATOM 694 C CA . ALA A 1 84 ? 15.144 78.669 44.076 1.00 26.91 81 ALA A CA 1
ATOM 695 C C . ALA A 1 84 ? 16.395 78.000 44.604 1.00 36.49 81 ALA A C 1
ATOM 696 O O . ALA A 1 84 ? 16.407 77.544 45.722 1.00 29.65 81 ALA A O 1
ATOM 698 N N . GLU A 1 85 ? 17.442 77.924 43.794 1.00 19.56 82 GLU A N 1
ATOM 699 C CA . GLU A 1 85 ? 18.711 77.336 44.212 1.00 26.81 82 GLU A CA 1
ATOM 700 C C . GLU A 1 85 ? 19.311 78.143 45.346 1.00 26.20 82 GLU A C 1
ATOM 701 O O . GLU A 1 85 ? 19.867 77.597 46.338 1.00 28.57 82 GLU A O 1
ATOM 707 N N . SER A 1 86 ? 19.201 79.449 45.205 1.00 26.17 83 SER A N 1
ATOM 708 C CA . SER A 1 86 ? 19.643 80.398 46.225 1.00 25.23 83 SER A CA 1
ATOM 709 C C . SER A 1 86 ? 18.861 80.202 47.536 1.00 35.02 83 SER A C 1
ATOM 710 O O . SER A 1 86 ? 19.460 80.112 48.599 1.00 28.29 83 SER A O 1
ATOM 713 N N . GLU A 1 87 ? 17.535 80.097 47.450 1.00 25.23 84 GLU A N 1
ATOM 714 C CA . GLU A 1 87 ? 16.695 79.849 48.606 1.00 25.19 84 GLU A CA 1
ATOM 715 C C . GLU A 1 87 ? 17.094 78.558 49.325 1.00 27.20 84 GLU A C 1
ATOM 716 O O . GLU A 1 87 ? 17.132 78.507 50.561 1.00 23.84 84 GLU A O 1
ATOM 722 N N . VAL A 1 88 ? 17.315 77.491 48.564 1.00 20.74 85 VAL A N 1
ATOM 723 C CA . VAL A 1 88 ? 17.717 76.195 49.145 1.00 25.50 85 VAL A CA 1
ATOM 724 C C . VAL A 1 88 ? 19.060 76.310 49.894 1.00 23.90 85 VAL A C 1
ATOM 725 O O . VAL A 1 88 ? 19.223 75.743 50.964 1.00 25.59 85 VAL A O 1
ATOM 729 N N . ALA A 1 89 ? 20.025 77.033 49.319 1.00 24.37 86 ALA A N 1
ATOM 730 C CA . ALA A 1 89 ? 21.305 77.251 49.995 1.00 27.65 86 ALA A CA 1
ATOM 731 C C . ALA A 1 89 ? 21.101 78.067 51.271 1.00 29.92 86 ALA A C 1
ATOM 732 O O . ALA A 1 89 ? 21.729 77.794 52.287 1.00 27.12 86 ALA A O 1
ATOM 734 N N . SER A 1 90 ? 20.223 79.059 51.212 1.00 28.48 87 SER A N 1
ATOM 735 C CA . SER A 1 90 ? 19.930 79.857 52.412 1.00 27.49 87 SER A CA 1
ATOM 736 C C . SER A 1 90 ? 19.282 79.007 53.505 1.00 27.60 87 SER A C 1
ATOM 737 O O . SER A 1 90 ? 19.617 79.156 54.669 1.00 25.99 87 SER A O 1
ATOM 740 N N . LEU A 1 91 ? 18.356 78.120 53.143 1.00 25.67 88 LEU A N 1
ATOM 741 C CA . LEU A 1 91 ? 17.732 77.252 54.154 1.00 30.22 88 LEU A CA 1
ATOM 742 C C . LEU A 1 91 ? 18.702 76.211 54.710 1.00 33.41 88 LEU A C 1
ATOM 743 O O . LEU A 1 91 ? 18.667 75.881 55.904 1.00 25.58 88 LEU A O 1
ATOM 748 N N . ASN A 1 92 ? 19.579 75.678 53.863 1.00 23.10 89 ASN A N 1
ATOM 749 C CA . ASN A 1 92 ? 20.627 74.804 54.373 1.00 25.41 89 ASN A CA 1
ATOM 750 C C . ASN A 1 92 ? 21.542 75.500 55.391 1.00 36.90 89 ASN A C 1
ATOM 751 O O . ASN A 1 92 ? 21.933 74.879 56.368 1.00 32.20 89 ASN A O 1
ATOM 756 N N . ARG A 1 93 ? 21.887 76.774 55.181 1.00 23.63 90 ARG A N 1
ATOM 757 C CA . ARG A 1 93 ? 22.736 77.460 56.161 1.00 22.96 90 ARG A CA 1
ATOM 758 C C . ARG A 1 93 ? 21.936 77.601 57.442 1.00 32.70 90 ARG A C 1
ATOM 759 O O . ARG A 1 93 ? 22.430 77.323 58.524 1.00 31.41 90 ARG A O 1
ATOM 767 N N . ARG A 1 94 ? 20.682 78.023 57.319 1.00 23.74 91 ARG A N 1
ATOM 768 C CA . ARG A 1 94 ? 19.819 78.129 58.502 1.00 34.28 91 ARG A CA 1
ATOM 769 C C . ARG A 1 94 ? 19.626 76.839 59.310 1.00 29.35 91 ARG A C 1
ATOM 770 O O . ARG A 1 94 ? 19.606 76.881 60.559 1.00 24.28 91 ARG A O 1
ATOM 778 N N . ILE A 1 95 ? 19.449 75.697 58.646 1.00 24.14 92 ILE A N 1
ATOM 779 C CA . ILE A 1 95 ? 19.278 74.418 59.371 1.00 16.55 92 ILE A CA 1
ATOM 780 C C . ILE A 1 95 ? 20.551 74.041 60.061 1.00 28.17 92 ILE A C 1
ATOM 781 O O . ILE A 1 95 ? 20.535 73.552 61.215 1.00 25.81 92 ILE A O 1
ATOM 786 N N . GLN A 1 96 ? 21.668 74.305 59.394 1.00 22.00 93 GLN A N 1
ATOM 787 C CA . GLN A 1 96 ? 22.980 74.086 60.011 1.00 22.78 93 GLN A CA 1
ATOM 788 C C . GLN A 1 96 ? 23.149 74.912 61.301 1.00 30.45 93 GLN A C 1
ATOM 789 O O . GLN A 1 96 ? 23.614 74.395 62.317 1.00 40.81 93 GLN A O 1
ATOM 795 N N . LEU A 1 97 ? 22.771 76.183 61.260 1.00 23.37 94 LEU A N 1
ATOM 796 C CA . LEU A 1 97 ? 22.906 77.069 62.420 1.00 25.86 94 LEU A CA 1
ATOM 797 C C . LEU A 1 97 ? 21.928 76.695 63.516 1.00 35.33 94 LEU A C 1
ATOM 798 O O . LEU A 1 97 ? 22.260 76.762 64.704 1.00 35.98 94 LEU A O 1
ATOM 803 N N . VAL A 1 98 ? 20.712 76.309 63.130 1.00 27.68 95 VAL A N 1
ATOM 804 C CA . VAL A 1 98 ? 19.735 75.814 64.114 1.00 35.87 95 VAL A CA 1
ATOM 805 C C . VAL A 1 98 ? 20.213 74.564 64.856 1.00 41.13 95 VAL A C 1
ATOM 806 O O . VAL A 1 98 ? 20.103 74.481 66.080 1.00 35.85 95 VAL A O 1
ATOM 810 N N . GLU A 1 99 ? 20.750 73.601 64.112 1.00 31.33 96 GLU A N 1
ATOM 811 C CA . GLU A 1 99 ? 21.219 72.362 64.690 1.00 34.51 96 GLU A CA 1
ATOM 812 C C . GLU A 1 99 ? 22.269 72.643 65.770 1.00 31.47 96 GLU A C 1
ATOM 813 O O . GLU A 1 99 ? 22.383 71.883 66.732 1.00 33.73 96 GLU A O 1
ATOM 819 N N . GLU A 1 100 ? 23.054 73.704 65.561 1.00 36.55 97 GLU A N 1
ATOM 820 C CA . GLU A 1 100 ? 24.182 74.061 66.442 1.00 35.44 97 GLU A CA 1
ATOM 821 C C . GLU A 1 100 ? 23.782 74.834 67.691 1.00 46.32 97 GLU A C 1
ATOM 822 O O . GLU A 1 100 ? 24.645 75.167 68.512 1.00 41.12 97 GLU A O 1
ATOM 828 N N . GLU A 1 101 ? 22.496 75.154 67.830 1.00 39.27 98 GLU A N 1
ATOM 829 C CA . GLU A 1 101 ? 22.029 75.900 69.009 1.00 49.91 98 GLU A CA 1
ATOM 830 C C . GLU A 1 101 ? 22.022 75.032 70.247 1.00 51.10 98 GLU A C 1
ATOM 831 O O . GLU A 1 101 ? 22.131 73.812 70.158 1.00 44.47 98 GLU A O 1
ATOM 838 N N . ALA B 1 1 ? -28.857 81.419 -98.032 1.00 97.16 -2 ALA B N 1
ATOM 839 C CA . ALA B 1 1 ? -28.532 81.601 -96.621 1.00 98.30 -2 ALA B CA 1
ATOM 840 C C . ALA B 1 1 ? -27.310 82.502 -96.433 1.00 90.41 -2 ALA B C 1
ATOM 841 O O . ALA B 1 1 ? -26.364 82.144 -95.732 1.00 93.43 -2 ALA B O 1
ATOM 843 N N . GLY B 1 2 ? -27.332 83.670 -97.069 1.00 81.51 -1 GLY B N 1
ATOM 844 C CA . GLY B 1 2 ? -26.284 84.656 -96.878 1.00 76.42 -1 GLY B CA 1
ATOM 845 C C . GLY B 1 2 ? -26.456 85.362 -95.544 1.00 94.48 -1 GLY B C 1
ATOM 846 O O . GLY B 1 2 ? -25.628 86.193 -95.145 1.00 67.74 -1 GLY B O 1
ATOM 847 N N . HIS B 1 3 ? -27.588 85.057 -94.905 1.00 104.51 0 HIS B N 1
ATOM 848 C CA . HIS B 1 3 ? -27.918 85.565 -93.581 1.00 98.83 0 HIS B CA 1
ATOM 849 C C . HIS B 1 3 ? -27.793 84.508 -92.478 1.00 89.59 0 HIS B C 1
ATOM 850 O O . HIS B 1 3 ? -28.005 84.799 -91.312 1.00 81.60 0 HIS B O 1
ATOM 857 N N . MET B 1 4 ? -27.439 83.287 -92.856 1.00 97.87 1 MET B N 1
ATOM 858 C CA . MET B 1 4 ? -27.111 82.243 -91.891 1.00 110.84 1 MET B CA 1
ATOM 859 C C . MET B 1 4 ? -25.655 82.399 -91.452 1.00 107.05 1 MET B C 1
ATOM 860 O O . MET B 1 4 ? -25.195 81.741 -90.515 1.00 102.65 1 MET B O 1
ATOM 865 N N . ASP B 1 5 ? -24.942 83.283 -92.149 1.00 97.84 2 ASP B N 1
ATOM 866 C CA . ASP B 1 5 ? -23.624 83.740 -91.727 1.00 91.20 2 ASP B CA 1
ATOM 867 C C . ASP B 1 5 ? -23.835 84.915 -90.787 1.00 84.46 2 ASP B C 1
ATOM 868 O O . ASP B 1 5 ? -23.122 85.075 -89.797 1.00 89.54 2 ASP B O 1
ATOM 873 N N . ALA B 1 6 ? -24.831 85.734 -91.113 1.00 70.27 3 ALA B N 1
ATOM 874 C CA . ALA B 1 6 ? -25.173 86.910 -90.321 1.00 70.37 3 ALA B CA 1
ATOM 875 C C . ALA B 1 6 ? -25.748 86.501 -88.968 1.00 63.47 3 ALA B C 1
ATOM 876 O O . ALA B 1 6 ? -25.390 87.065 -87.930 1.00 57.76 3 ALA B O 1
ATOM 878 N N . ILE B 1 7 ? -26.663 85.542 -89.000 1.00 55.01 4 ILE B N 1
ATOM 879 C CA . ILE B 1 7 ? -27.252 84.997 -87.792 1.00 48.38 4 ILE B CA 1
ATOM 880 C C . ILE B 1 7 ? -26.192 84.291 -86.962 1.00 52.86 4 ILE B C 1
ATOM 881 O O . ILE B 1 7 ? -26.202 84.376 -85.748 1.00 47.85 4 ILE B O 1
ATOM 886 N N . LYS B 1 8 ? -25.288 83.580 -87.625 1.00 48.06 5 LYS B N 1
ATOM 887 C CA . LYS B 1 8 ? -24.188 82.910 -86.933 1.00 49.54 5 LYS B CA 1
ATOM 888 C C . LYS B 1 8 ? -23.373 83.947 -86.165 1.00 57.31 5 LYS B C 1
ATOM 889 O O . LYS B 1 8 ? -23.117 83.786 -84.963 1.00 42.22 5 LYS B O 1
ATOM 895 N N . LYS B 1 9 ? -22.986 85.010 -86.875 1.00 42.34 6 LYS B N 1
ATOM 896 C CA . LYS B 1 9 ? -22.271 86.150 -86.294 1.00 48.00 6 LYS B CA 1
ATOM 897 C C . LYS B 1 9 ? -23.020 86.787 -85.130 1.00 47.86 6 LYS B C 1
ATOM 898 O O . LYS B 1 9 ? -22.438 87.027 -84.071 1.00 47.17 6 LYS B O 1
ATOM 904 N N . LYS B 1 10 ? -24.302 87.071 -85.327 1.00 35.45 7 LYS B N 1
ATOM 905 C CA . LYS B 1 10 ? -25.128 87.632 -84.257 1.00 39.92 7 LYS B CA 1
ATOM 906 C C . LYS B 1 10 ? -25.015 86.773 -82.979 1.00 24.98 7 LYS B C 1
ATOM 907 O O . LYS B 1 10 ? -24.753 87.284 -81.873 1.00 36.71 7 LYS B O 1
ATOM 913 N N . MET B 1 11 ? -25.187 85.462 -83.143 1.00 36.73 8 MET B N 1
ATOM 914 C CA . MET B 1 11 ? -25.165 84.532 -82.027 1.00 39.27 8 MET B CA 1
ATOM 915 C C . MET B 1 11 ? -23.834 84.589 -81.327 1.00 44.89 8 MET B C 1
ATOM 916 O O . MET B 1 11 ? -23.769 84.721 -80.108 1.00 40.29 8 MET B O 1
ATOM 921 N N . GLN B 1 12 ? -22.777 84.446 -82.116 1.00 37.33 9 GLN B N 1
ATOM 922 C CA . GLN B 1 12 ? -21.408 84.575 -81.635 1.00 38.05 9 GLN B CA 1
ATOM 923 C C . GLN B 1 12 ? -21.317 85.779 -80.710 1.00 37.13 9 GLN B C 1
ATOM 924 O O . GLN B 1 12 ? -20.916 85.650 -79.559 1.00 35.62 9 GLN B O 1
ATOM 930 N N . MET B 1 13 ? -21.729 86.938 -81.209 1.00 30.58 10 MET B N 1
ATOM 931 C CA . MET B 1 13 ? -21.636 88.178 -80.442 1.00 34.05 10 MET B CA 1
ATOM 932 C C . MET B 1 13 ? -22.444 88.135 -79.158 1.00 37.90 10 MET B C 1
ATOM 933 O O . MET B 1 13 ? -21.969 88.529 -78.106 1.00 38.38 10 MET B O 1
ATOM 938 N N . LEU B 1 14 ? -23.684 87.676 -79.257 1.00 34.30 11 LEU B N 1
ATOM 939 C CA . LEU B 1 14 ? -24.577 87.628 -78.108 1.00 29.15 11 LEU B CA 1
ATOM 940 C C . LEU B 1 14 ? -24.078 86.671 -77.021 1.00 21.96 11 LEU B C 1
ATOM 941 O O . LEU B 1 14 ? -24.183 86.976 -75.819 1.00 33.14 11 LEU B O 1
ATOM 946 N N . LYS B 1 15 ? -23.543 85.528 -77.449 1.00 26.76 12 LYS B N 1
ATOM 947 C CA . LYS B 1 15 ? -23.067 84.501 -76.505 1.00 39.28 12 LYS B CA 1
ATOM 948 C C . LYS B 1 15 ? -21.867 85.002 -75.731 1.00 35.18 12 LYS B C 1
ATOM 949 O O . LYS B 1 15 ? -21.778 84.779 -74.536 1.00 32.34 12 LYS B O 1
ATOM 955 N N . LEU B 1 16 ? -20.935 85.667 -76.419 1.00 33.92 13 LEU B N 1
ATOM 956 C CA . LEU B 1 16 ? -19.830 86.368 -75.743 1.00 46.18 13 LEU B CA 1
ATOM 957 C C . LEU B 1 16 ? -20.315 87.456 -74.772 1.00 48.60 13 LEU B C 1
ATOM 958 O O . LEU B 1 16 ? -19.797 87.584 -73.655 1.00 34.44 13 LEU B O 1
ATOM 963 N N . ASP B 1 17 ? -21.296 88.256 -75.194 1.00 28.50 14 ASP B N 1
ATOM 964 C CA . ASP B 1 17 ? -21.852 89.281 -74.314 1.00 25.68 14 ASP B CA 1
ATOM 965 C C . ASP B 1 17 ? -22.493 88.661 -73.065 1.00 30.40 14 ASP B C 1
ATOM 966 O O . ASP B 1 17 ? -22.373 89.195 -71.961 1.00 28.25 14 ASP B O 1
ATOM 971 N N . LYS B 1 18 ? -23.176 87.537 -73.264 1.00 24.79 15 LYS B N 1
ATOM 972 C CA . LYS B 1 18 ? -23.880 86.836 -72.193 1.00 30.65 15 LYS B CA 1
ATOM 973 C C . LYS B 1 18 ? -22.863 86.321 -71.177 1.00 27.88 15 LYS B C 1
ATOM 974 O O . LYS B 1 18 ? -23.062 86.445 -69.974 1.00 32.91 15 LYS B O 1
ATOM 980 N N . GLU B 1 19 ? -21.751 85.776 -71.664 1.00 33.08 16 GLU B N 1
ATOM 981 C CA . GLU B 1 19 ? -20.700 85.315 -70.754 1.00 41.69 16 GLU B CA 1
ATOM 982 C C . GLU B 1 19 ? -20.160 86.440 -69.854 1.00 43.70 16 GLU B C 1
ATOM 983 O O . GLU B 1 19 ? -20.042 86.254 -68.648 1.00 36.02 16 GLU B O 1
ATOM 989 N N . ASN B 1 20 ? -19.855 87.614 -70.418 1.00 34.83 17 ASN B N 1
ATOM 990 C CA . ASN B 1 20 ? -19.402 88.748 -69.576 1.00 37.86 17 ASN B CA 1
ATOM 991 C C . ASN B 1 20 ? -20.464 89.243 -68.610 1.00 43.10 17 ASN B C 1
ATOM 992 O O . ASN B 1 20 ? -20.165 89.699 -67.480 1.00 32.16 17 ASN B O 1
ATOM 997 N N . ALA B 1 21 ? -21.716 89.202 -69.052 1.00 29.76 18 ALA B N 1
ATOM 998 C CA . ALA B 1 21 ? -22.826 89.545 -68.147 1.00 25.43 18 ALA B CA 1
ATOM 999 C C . ALA B 1 21 ? -22.932 88.543 -66.998 1.00 35.60 18 ALA B C 1
ATOM 1000 O O . ALA B 1 21 ? -23.171 88.915 -65.840 1.00 41.13 18 ALA B O 1
ATOM 1002 N N . LEU B 1 22 ? -22.770 87.265 -67.319 1.00 33.89 19 LEU B N 1
ATOM 1003 C CA . LEU B 1 22 ? -22.916 86.214 -66.307 1.00 27.94 19 LEU B CA 1
ATOM 1004 C C . LEU B 1 22 ? -21.795 86.364 -65.301 1.00 38.98 19 LEU B C 1
ATOM 1005 O O . LEU B 1 22 ? -21.998 86.146 -64.119 1.00 33.78 19 LEU B O 1
ATOM 1010 N N . ASP B 1 23 ? -20.606 86.719 -65.786 1.00 34.89 20 ASP B N 1
ATOM 1011 C CA . ASP B 1 23 ? -19.473 87.011 -64.907 1.00 33.03 20 ASP B CA 1
ATOM 1012 C C . ASP B 1 23 ? -19.839 88.088 -63.881 1.00 42.84 20 ASP B C 1
ATOM 1013 O O . ASP B 1 23 ? -19.645 87.906 -62.681 1.00 36.58 20 ASP B O 1
ATOM 1018 N N . ARG B 1 24 ? -20.383 89.204 -64.358 1.00 41.13 21 ARG B N 1
ATOM 1019 C CA . ARG B 1 24 ? -20.756 90.329 -63.490 1.00 35.71 21 ARG B CA 1
ATOM 1020 C C . ARG B 1 24 ? -21.882 89.979 -62.543 1.00 34.46 21 ARG B C 1
ATOM 1021 O O . ARG B 1 24 ? -21.877 90.397 -61.375 1.00 46.80 21 ARG B O 1
ATOM 1029 N N . ALA B 1 25 ? -22.833 89.185 -63.008 1.00 30.49 22 ALA B N 1
ATOM 1030 C CA . ALA B 1 25 ? -23.926 88.721 -62.144 1.00 36.72 22 ALA B CA 1
ATOM 1031 C C . ALA B 1 25 ? -23.428 87.839 -61.011 1.00 37.26 22 ALA B C 1
ATOM 1032 O O . ALA B 1 25 ? -23.916 87.901 -59.867 1.00 36.14 22 ALA B O 1
ATOM 1034 N N . GLU B 1 26 ? -22.469 86.993 -61.337 1.00 27.38 23 GLU B N 1
ATOM 1035 C CA . GLU B 1 26 ? -21.890 86.084 -60.360 1.00 24.19 23 GLU B CA 1
ATOM 1036 C C . GLU B 1 26 ? -21.103 86.841 -59.316 1.00 36.99 23 GLU B C 1
ATOM 1037 O O . GLU B 1 26 ? -21.180 86.502 -58.139 1.00 33.60 23 GLU B O 1
ATOM 1043 N N . GLN B 1 27 ? -20.343 87.850 -59.738 1.00 42.56 24 GLN B N 1
ATOM 1044 C CA . GLN B 1 27 ? -19.539 88.664 -58.802 1.00 31.48 24 GLN B CA 1
ATOM 1045 C C . GLN B 1 27 ? -20.425 89.550 -57.936 1.00 56.28 24 GLN B C 1
ATOM 1046 O O . GLN B 1 27 ? -20.254 89.611 -56.711 1.00 28.85 24 GLN B O 1
ATOM 1052 N N . ALA B 1 28 ? -21.368 90.246 -58.561 1.00 37.14 25 ALA B N 1
ATOM 1053 C CA . ALA B 1 28 ? -22.329 91.030 -57.795 1.00 41.04 25 ALA B CA 1
ATOM 1054 C C . ALA B 1 28 ? -23.063 90.154 -56.775 1.00 44.24 25 ALA B C 1
ATOM 1055 O O . ALA B 1 28 ? -23.304 90.565 -55.626 1.00 37.38 25 ALA B O 1
ATOM 1057 N N . GLU B 1 29 ? -23.376 88.925 -57.166 1.00 30.46 26 GLU B N 1
ATOM 1058 C CA A GLU B 1 29 ? -24.054 87.988 -56.284 0.50 30.84 26 GLU B CA 1
ATOM 1059 C CA B GLU B 1 29 ? -24.058 87.998 -56.266 0.50 31.25 26 GLU B CA 1
ATOM 1060 C C . GLU B 1 29 ? -23.126 87.545 -55.147 1.00 50.49 26 GLU B C 1
ATOM 1061 O O . GLU B 1 29 ? -23.579 87.140 -54.073 1.00 46.91 26 GLU B O 1
ATOM 1072 N N . ALA B 1 30 ? -21.825 87.595 -55.406 1.00 43.02 27 ALA B N 1
ATOM 1073 C CA . ALA B 1 30 ? -20.840 87.283 -54.379 1.00 45.95 27 ALA B CA 1
ATOM 1074 C C . ALA B 1 30 ? -20.716 88.479 -53.426 1.00 38.44 27 ALA B C 1
ATOM 1075 O O . ALA B 1 30 ? -20.660 88.311 -52.216 1.00 43.10 27 ALA B O 1
ATOM 1077 N N . ASP B 1 31 ? -20.647 89.679 -54.002 1.00 39.56 28 ASP B N 1
ATOM 1078 C CA . ASP B 1 31 ? -20.486 90.916 -53.241 1.00 35.67 28 ASP B CA 1
ATOM 1079 C C . ASP B 1 31 ? -21.678 91.181 -52.338 1.00 45.62 28 ASP B C 1
ATOM 1080 O O . ASP B 1 31 ? -21.539 91.690 -51.203 1.00 38.16 28 ASP B O 1
ATOM 1085 N N . LYS B 1 32 ? -22.853 90.866 -52.865 1.00 37.18 29 LYS B N 1
ATOM 1086 C CA . LYS B 1 32 ? -24.108 90.920 -52.129 1.00 47.09 29 LYS B CA 1
ATOM 1087 C C . LYS B 1 32 ? -24.000 89.979 -50.957 1.00 44.38 29 LYS B C 1
ATOM 1088 O O . LYS B 1 32 ? -24.118 90.394 -49.815 1.00 35.30 29 LYS B O 1
ATOM 1094 N N . LYS B 1 33 ? -23.745 88.710 -51.241 1.00 37.17 30 LYS B N 1
ATOM 1095 C CA . LYS B 1 33 ? -23.682 87.696 -50.188 1.00 27.81 30 LYS B CA 1
ATOM 1096 C C . LYS B 1 33 ? -22.519 87.943 -49.197 1.00 37.93 30 LYS B C 1
ATOM 1097 O O . LYS B 1 33 ? -22.528 87.444 -48.079 1.00 44.78 30 LYS B O 1
ATOM 1103 N N . ALA B 1 34 ? -21.533 88.720 -49.624 1.00 27.43 31 ALA B N 1
ATOM 1104 C CA . ALA B 1 34 ? -20.444 89.136 -48.757 1.00 51.85 31 ALA B CA 1
ATOM 1105 C C . ALA B 1 34 ? -20.893 90.289 -47.840 1.00 47.29 31 ALA B C 1
ATOM 1106 O O . ALA B 1 34 ? -20.635 90.270 -46.628 1.00 39.57 31 ALA B O 1
ATOM 1108 N N . ALA B 1 35 ? -21.537 91.299 -48.425 1.00 31.72 32 ALA B N 1
ATOM 1109 C CA . ALA B 1 35 ? -22.096 92.392 -47.638 1.00 42.12 32 ALA B CA 1
ATOM 1110 C C . ALA B 1 35 ? -23.130 91.848 -46.665 1.00 43.39 32 ALA B C 1
ATOM 1111 O O . ALA B 1 35 ? -23.323 92.393 -45.574 1.00 53.10 32 ALA B O 1
ATOM 1113 N N . GLU B 1 36 ? -23.790 90.762 -47.056 1.00 34.55 33 GLU B N 1
ATOM 1114 C CA . GLU B 1 36 ? -24.825 90.161 -46.228 1.00 34.14 33 GLU B CA 1
ATOM 1115 C C . GLU B 1 36 ? -24.175 89.604 -44.987 1.00 33.37 33 GLU B C 1
ATOM 1116 O O . GLU B 1 36 ? -24.639 89.858 -43.884 1.00 51.74 33 GLU B O 1
ATOM 1122 N N . GLU B 1 37 ? -23.090 88.857 -45.182 1.00 29.51 34 GLU B N 1
ATOM 1123 C CA . GLU B 1 37 ? -22.416 88.171 -44.065 1.00 47.99 34 GLU B CA 1
ATOM 1124 C C . GLU B 1 37 ? -21.725 89.137 -43.122 1.00 41.31 34 GLU B C 1
ATOM 1125 O O . GLU B 1 37 ? -21.602 88.877 -41.911 1.00 48.92 34 GLU B O 1
ATOM 1131 N N . ARG B 1 38 ? -21.261 90.252 -43.668 1.00 33.35 35 ARG B N 1
ATOM 1132 C CA . ARG B 1 38 ? -20.607 91.255 -42.849 1.00 34.61 35 ARG B CA 1
ATOM 1133 C C . ARG B 1 38 ? -21.647 91.820 -41.875 1.00 53.52 35 ARG B C 1
ATOM 1134 O O . ARG B 1 38 ? -21.445 91.828 -40.650 1.00 44.44 35 ARG B O 1
ATOM 1142 N N . SER B 1 39 ? -22.769 92.284 -42.428 1.00 54.00 36 SER B N 1
ATOM 1143 C CA . SER B 1 39 ? -23.859 92.862 -41.629 1.00 41.09 36 SER B CA 1
ATOM 1144 C C . SER B 1 39 ? -24.301 91.935 -40.510 1.00 31.82 36 SER B C 1
ATOM 1145 O O . SER B 1 39 ? -24.533 92.388 -39.398 1.00 39.02 36 SER B O 1
ATOM 1148 N N . LYS B 1 40 ? -24.494 90.659 -40.835 1.00 26.83 37 LYS B N 1
ATOM 1149 C CA . LYS B 1 40 ? -24.985 89.661 -39.889 1.00 32.47 37 LYS B CA 1
ATOM 1150 C C . LYS B 1 40 ? -24.061 89.524 -38.695 1.00 4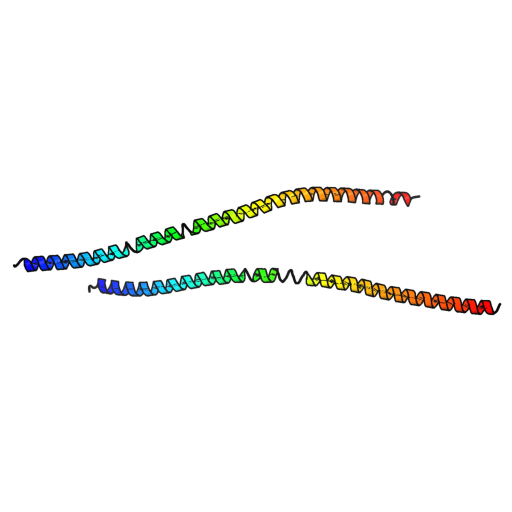2.73 37 LYS B C 1
ATOM 1151 O O . LYS B 1 40 ? -24.509 89.356 -37.561 1.00 58.25 37 LYS B O 1
ATOM 1157 N N . GLN B 1 41 ? -22.762 89.526 -38.978 1.00 43.29 38 GLN B N 1
ATOM 1158 C CA . GLN B 1 41 ? -21.777 89.283 -37.943 1.00 62.62 38 GLN B CA 1
ATOM 1159 C C . GLN B 1 41 ? -21.589 90.566 -37.144 1.00 36.67 38 GLN B C 1
ATOM 1160 O O . GLN B 1 41 ? -21.335 90.519 -35.934 1.00 41.17 38 GLN B O 1
ATOM 1166 N N . LEU B 1 42 ? -21.701 91.714 -37.817 1.00 23.36 39 LEU B N 1
ATOM 1167 C CA . LEU B 1 42 ? -21.749 92.977 -37.096 1.00 31.39 39 LEU B CA 1
ATOM 1168 C C . LEU B 1 42 ? -22.995 93.009 -36.200 1.00 38.36 39 LEU B C 1
ATOM 1169 O O . LEU B 1 42 ? -22.924 93.458 -35.043 1.00 36.58 39 LEU B O 1
ATOM 1174 N N . GLU B 1 43 ? -24.139 92.524 -36.696 1.00 35.96 40 GLU B N 1
ATOM 1175 C CA A GLU B 1 43 ? -25.352 92.484 -35.867 0.50 50.86 40 GLU B CA 1
ATOM 1176 C CA B GLU B 1 43 ? -25.332 92.528 -35.849 0.50 50.48 40 GLU B CA 1
ATOM 1177 C C . GLU B 1 43 ? -25.093 91.610 -34.658 1.00 39.40 40 GLU B C 1
ATOM 1178 O O . GLU B 1 43 ? -25.424 91.972 -33.524 1.00 47.10 40 GLU B O 1
ATOM 1189 N N . ASP B 1 44 ? -24.495 90.454 -34.920 1.00 34.79 41 ASP B N 1
ATOM 1190 C CA . ASP B 1 44 ? -24.137 89.468 -33.890 1.00 36.97 41 ASP B CA 1
ATOM 1191 C C . ASP B 1 44 ? -23.130 89.996 -32.871 1.00 41.91 41 ASP B C 1
ATOM 1192 O O . ASP B 1 44 ? -23.172 89.629 -31.723 1.00 37.07 41 ASP B O 1
ATOM 1197 N N . ASP B 1 45 ? -22.218 90.853 -33.307 1.00 38.99 42 ASP B N 1
ATOM 1198 C CA . ASP B 1 45 ? -21.334 91.531 -32.370 1.00 43.27 42 ASP B CA 1
ATOM 1199 C C . ASP B 1 45 ? -22.138 92.442 -31.447 1.00 45.13 42 ASP B C 1
ATOM 1200 O O . ASP B 1 45 ? -21.766 92.658 -30.300 1.00 39.65 42 ASP B O 1
ATOM 1205 N N . ILE B 1 46 ? -23.213 93.037 -31.956 1.00 41.01 43 ILE B N 1
ATOM 1206 C CA . ILE B 1 46 ? -23.998 93.930 -31.115 1.00 42.94 43 ILE B CA 1
ATOM 1207 C C . ILE B 1 46 ? -24.721 93.127 -30.039 1.00 44.48 43 ILE B C 1
ATOM 1208 O O . ILE B 1 46 ? -24.748 93.531 -28.863 1.00 37.45 43 ILE B O 1
ATOM 1213 N N . VAL B 1 47 ? -25.279 91.983 -30.421 1.00 34.30 44 VAL B N 1
ATOM 1214 C CA . VAL B 1 47 ? -25.989 91.128 -29.466 1.00 34.08 44 VAL B CA 1
ATOM 1215 C C . VAL B 1 47 ? -25.092 90.735 -28.302 1.00 51.03 44 VAL B C 1
ATOM 1216 O O . VAL B 1 47 ? -25.529 90.705 -27.143 1.00 50.56 44 VAL B O 1
ATOM 1220 N N . GLN B 1 48 ? -23.830 90.449 -28.589 1.00 38.30 45 GLN B N 1
ATOM 1221 C CA . GLN B 1 48 ? -22.971 89.961 -27.516 1.00 43.52 45 GLN B CA 1
ATOM 1222 C C . GLN B 1 48 ? -22.445 91.095 -26.638 1.00 39.79 45 GLN B C 1
ATOM 1223 O O . GLN B 1 48 ? -22.339 90.947 -25.408 1.00 36.87 45 GLN B O 1
ATOM 1229 N N . LEU B 1 49 ? -22.135 92.226 -27.259 1.00 34.12 46 LEU B N 1
ATOM 1230 C CA . LEU B 1 49 ? -21.784 93.425 -26.494 1.00 32.11 46 LEU B CA 1
ATOM 1231 C C . LEU B 1 49 ? -22.933 93.903 -25.597 1.00 35.78 46 LEU B C 1
ATOM 1232 O O . LEU B 1 49 ? -22.709 94.302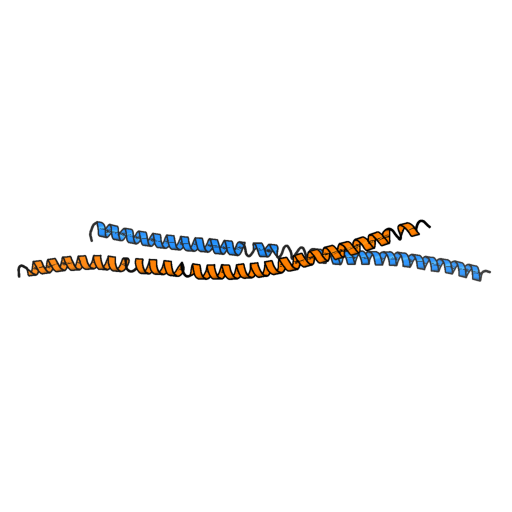 -24.453 1.00 40.90 46 LEU B O 1
ATOM 1237 N N . GLU B 1 50 ? -24.160 93.872 -26.104 1.00 37.13 47 GLU B N 1
ATOM 1238 C CA . GLU B 1 50 ? -25.321 94.274 -25.301 1.00 45.64 47 GLU B CA 1
ATOM 1239 C C . GLU B 1 50 ? -25.489 93.354 -24.089 1.00 46.95 47 GLU B C 1
ATOM 1240 O O . GLU B 1 50 ? -25.724 93.807 -22.950 1.00 49.09 47 GLU B O 1
ATOM 1246 N N . LYS B 1 51 ? -25.349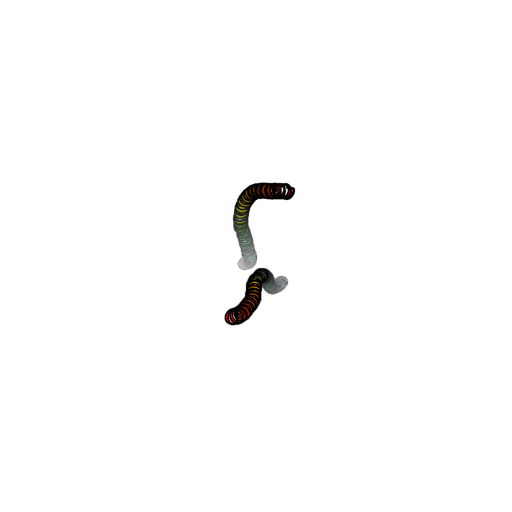 92.061 -24.322 1.00 37.71 48 LYS B N 1
ATOM 1247 C CA . LYS B 1 51 ? -25.352 91.087 -23.242 1.00 32.00 48 LYS B CA 1
ATOM 1248 C C . LYS B 1 51 ? -24.225 91.397 -22.265 1.00 44.44 48 LYS B C 1
ATOM 1249 O O . LYS B 1 51 ? -24.395 91.288 -21.058 1.00 41.98 48 LYS B O 1
ATOM 1255 N N . GLN B 1 52 ? -23.064 91.793 -22.777 1.00 50.53 49 GLN B N 1
ATOM 1256 C CA . GLN B 1 52 ? -21.935 92.120 -21.893 1.00 40.51 49 GLN B CA 1
ATOM 1257 C C . GLN B 1 52 ? -22.200 93.360 -21.016 1.00 28.66 49 GLN B C 1
ATOM 1258 O O . GLN B 1 52 ? -21.784 93.392 -19.858 1.00 36.53 49 GLN B O 1
ATOM 1264 N N . LEU B 1 53 ? -22.874 94.367 -21.561 1.00 31.17 50 LEU B N 1
ATOM 1265 C CA . LEU B 1 53 ? -23.287 95.539 -20.780 1.00 23.03 50 LEU B CA 1
ATOM 1266 C C . LEU B 1 53 ? -24.209 95.126 -19.631 1.00 42.94 50 LEU B C 1
ATOM 1267 O O . LEU B 1 53 ? -24.092 95.642 -18.524 1.00 43.77 50 LEU B O 1
ATOM 1272 N N . ARG B 1 54 ? -25.116 94.185 -19.876 1.00 34.20 51 ARG B N 1
ATOM 1273 C CA . ARG B 1 54 ? -26.099 93.821 -18.848 1.00 36.56 51 ARG B CA 1
ATOM 1274 C C . ARG B 1 54 ? -25.463 93.056 -17.691 1.00 41.10 51 ARG B C 1
ATOM 1275 O O . ARG B 1 54 ? -25.861 93.202 -16.537 1.00 39.75 51 ARG B O 1
ATOM 1283 N N . VAL B 1 55 ? -24.476 92.235 -18.016 1.00 49.73 52 VAL B N 1
ATOM 1284 C CA . VAL B 1 55 ? -23.716 91.472 -17.035 1.00 34.50 52 VAL B CA 1
ATOM 1285 C C . VAL B 1 55 ? -22.885 92.417 -16.144 1.00 53.10 52 VAL B C 1
ATOM 1286 O O . VAL B 1 55 ? -22.809 92.222 -14.921 1.00 45.83 52 VAL B O 1
ATOM 1290 N N . THR B 1 56 ? -22.281 93.438 -16.760 1.00 42.36 53 THR B N 1
ATOM 1291 C CA . THR B 1 56 ? -21.482 94.455 -16.050 1.00 32.39 53 THR B CA 1
ATOM 1292 C C . THR B 1 56 ? -22.323 95.482 -15.274 1.00 30.65 53 THR B C 1
ATOM 1293 O O . THR B 1 56 ? -21.906 95.943 -14.201 1.00 46.09 53 THR B O 1
ATOM 1297 N N . GLU B 1 57 ? -23.493 95.866 -15.804 1.00 27.19 54 GLU B N 1
ATOM 1298 C CA . GLU B 1 57 ? -24.360 96.773 -15.060 1.00 27.56 54 GLU B CA 1
ATOM 1299 C C . GLU B 1 57 ? -24.926 96.043 -13.847 1.00 34.66 54 GLU B C 1
ATOM 1300 O O . GLU B 1 57 ? -25.008 96.619 -12.751 1.00 32.17 54 GLU B O 1
ATOM 1306 N N . ASP B 1 58 ? -25.304 94.780 -14.036 1.00 34.46 55 ASP B N 1
ATOM 1307 C CA . ASP B 1 58 ? -25.903 94.006 -12.950 1.00 51.73 55 ASP B CA 1
ATOM 1308 C C . ASP B 1 58 ? -24.925 93.892 -11.786 1.00 41.15 55 ASP B C 1
ATOM 1309 O O . ASP B 1 58 ? -25.295 94.050 -10.619 1.00 49.48 55 ASP B O 1
ATOM 1314 N N . SER B 1 59 ? -23.672 93.619 -12.126 1.00 39.60 56 SER B N 1
ATOM 1315 C CA . SER B 1 59 ? -22.610 93.526 -11.146 1.00 38.16 56 SER B CA 1
ATOM 1316 C C . SER B 1 59 ? -22.335 94.867 -10.501 1.00 44.59 56 SER B C 1
ATOM 1317 O O . SER B 1 59 ? -22.014 94.939 -9.306 1.00 36.58 56 SER B O 1
ATOM 1320 N N . ARG B 1 60 ? -22.425 95.932 -11.293 1.00 25.00 57 ARG B N 1
ATOM 1321 C CA . ARG B 1 60 ? -22.240 97.268 -10.751 1.00 34.07 57 ARG B CA 1
ATOM 1322 C C . ARG B 1 60 ? -23.334 97.576 -9.738 1.00 29.07 57 ARG B C 1
ATOM 1323 O O . ARG B 1 60 ? -23.101 98.234 -8.691 1.00 30.18 57 ARG B O 1
ATOM 1331 N N . ASP B 1 61 ? -24.549 97.154 -10.062 1.00 31.30 58 ASP B N 1
ATOM 1332 C CA . ASP B 1 61 ? -25.716 97.492 -9.246 1.00 33.59 58 ASP B CA 1
ATOM 1333 C C . ASP B 1 61 ? -25.603 96.742 -7.926 1.00 43.71 58 ASP B C 1
ATOM 1334 O O . ASP B 1 61 ? -25.857 97.295 -6.837 1.00 32.57 58 ASP B O 1
ATOM 1339 N N . GLN B 1 62 ? -25.219 95.477 -8.040 1.00 39.70 59 GLN B N 1
ATOM 1340 C CA . GLN B 1 62 ? -25.005 94.626 -6.881 1.00 35.11 59 GLN B CA 1
ATOM 1341 C C . GLN B 1 62 ? -23.935 95.238 -5.988 1.00 47.10 59 GLN B C 1
ATOM 1342 O O . GLN B 1 62 ? -24.082 95.289 -4.767 1.00 45.99 59 GLN B O 1
ATOM 1348 N N . VAL B 1 63 ? -22.851 95.708 -6.586 1.00 31.33 60 VAL B N 1
ATOM 1349 C CA . VAL B 1 63 ? -21.767 96.328 -5.817 1.00 36.41 60 VAL B CA 1
ATOM 1350 C C . VAL B 1 63 ? -22.122 97.704 -5.208 1.00 28.81 60 VAL B C 1
ATOM 1351 O O . VAL B 1 63 ? -21.747 98.021 -4.077 1.00 36.09 60 VAL B O 1
ATOM 1355 N N . LEU B 1 64 ? -22.858 98.536 -5.941 1.00 27.68 61 LEU B N 1
ATOM 1356 C CA . LEU B 1 64 ? -23.419 99.762 -5.363 1.00 27.77 61 LEU B CA 1
ATOM 1357 C C . LEU B 1 64 ? -24.248 99.502 -4.095 1.00 40.71 61 LEU B C 1
ATOM 1358 O O . LEU B 1 64 ? -24.018 100.135 -3.050 1.00 42.92 61 LEU B O 1
ATOM 1363 N N . GLU B 1 65 ? -25.249 98.625 -4.223 1.00 31.99 62 GLU B N 1
ATOM 1364 C CA . GLU B 1 65 ? -26.114 98.226 -3.109 1.00 30.46 62 GLU B CA 1
ATOM 1365 C C . GLU B 1 65 ? -25.207 97.936 -1.940 1.00 33.62 62 GLU B C 1
ATOM 1366 O O . GLU B 1 65 ? -25.397 98.468 -0.846 1.00 39.37 62 GLU B O 1
ATOM 1372 N N . GLU B 1 66 ? -24.216 97.087 -2.178 1.00 28.76 63 GLU B N 1
ATOM 1373 C CA . GLU B 1 66 ? -23.368 96.651 -1.054 1.00 31.27 63 GLU B CA 1
ATOM 1374 C C . GLU B 1 66 ? -22.557 97.815 -0.518 1.00 43.61 63 GLU B C 1
ATOM 1375 O O . GLU B 1 66 ? -22.396 97.956 0.682 1.00 38.66 63 GLU B O 1
ATOM 1381 N N . LEU B 1 67 ? -22.027 98.660 -1.399 1.00 34.61 64 LEU B N 1
ATOM 1382 C CA . LEU B 1 67 ? -21.273 99.841 -0.945 1.00 37.03 64 LEU B CA 1
ATOM 1383 C C . LEU B 1 67 ? -22.113 100.695 0.026 1.00 30.03 64 LEU B C 1
ATOM 1384 O O . LEU B 1 67 ? -21.616 101.289 1.016 1.00 33.97 64 LEU B O 1
ATOM 1389 N N . HIS B 1 68 ? -23.411 100.789 -0.241 1.00 31.94 65 HIS B N 1
ATOM 1390 C CA . HIS B 1 68 ? -24.257 101.667 0.542 1.00 21.95 65 HIS B CA 1
ATOM 1391 C C . HIS B 1 68 ? -24.474 101.056 1.931 1.00 44.76 65 HIS B C 1
ATOM 1392 O O . HIS B 1 68 ? -24.369 101.762 2.919 1.00 34.85 65 HIS B O 1
ATOM 1399 N N . LYS B 1 69 ? -24.760 99.755 1.992 1.00 48.57 66 LYS B N 1
ATOM 1400 C CA . LYS B 1 69 ? -24.882 99.051 3.277 1.00 41.96 66 LYS B CA 1
ATOM 1401 C C . LYS B 1 69 ? -23.598 99.197 4.100 1.00 35.57 66 LYS B C 1
ATOM 1402 O O . LYS B 1 69 ? -23.637 99.525 5.281 1.00 52.77 66 LYS B O 1
ATOM 1408 N N . SER B 1 70 ? -22.461 98.972 3.450 1.00 41.05 67 SER B N 1
ATOM 1409 C CA . SER B 1 70 ? -21.154 99.111 4.084 1.00 26.29 67 SER B CA 1
ATOM 1410 C C . SER B 1 70 ? -20.784 100.522 4.536 1.00 45.74 67 SER B C 1
ATOM 1411 O O . SER B 1 70 ? -19.863 100.680 5.337 1.00 53.47 67 SER B O 1
ATOM 1414 N N . GLU B 1 71 ? -21.433 101.547 3.981 1.00 41.34 68 GLU B N 1
ATOM 1415 C CA . GLU B 1 71 ? -21.189 102.913 4.442 1.00 45.63 68 GLU B CA 1
ATOM 1416 C C . GLU B 1 71 ? -22.046 103.154 5.664 1.00 44.03 68 GLU B C 1
ATOM 1417 O O . GLU B 1 71 ? -21.588 103.743 6.652 1.00 33.48 68 GLU B O 1
ATOM 1423 N N . ASP B 1 72 ? -23.297 102.699 5.585 1.00 42.23 69 ASP B N 1
ATOM 1424 C CA . ASP B 1 72 ? -24.175 102.666 6.741 1.00 47.52 69 ASP B CA 1
ATOM 1425 C C . ASP B 1 72 ? -23.425 102.030 7.898 1.00 43.24 69 ASP B C 1
ATOM 1426 O O . ASP B 1 72 ? -23.354 102.588 8.999 1.00 53.03 69 ASP B O 1
ATOM 1431 N N . SER B 1 73 ? -22.865 100.855 7.644 1.00 43.58 70 SER B N 1
ATOM 1432 C CA . SER B 1 73 ? -22.184 100.091 8.691 1.00 51.59 70 SER B CA 1
ATOM 1433 C C . SER B 1 73 ? -20.965 100.825 9.254 1.00 57.38 70 SER B C 1
ATOM 1434 O O . SER B 1 73 ? -20.691 100.754 10.453 1.00 41.78 70 SER B O 1
ATOM 1437 N N . LEU B 1 74 ? -20.250 101.550 8.398 1.00 26.25 71 LEU B N 1
ATOM 1438 C CA . LEU B 1 74 ? -19.076 102.320 8.843 1.00 31.71 71 LEU B CA 1
ATOM 1439 C C . LEU B 1 74 ? -19.464 103.424 9.839 1.00 49.17 71 LEU B C 1
ATOM 1440 O O . LEU B 1 74 ? -18.782 103.644 10.862 1.00 40.07 71 LEU B O 1
ATOM 1445 N N . LEU B 1 75 ? -20.553 104.133 9.526 1.00 37.76 72 LEU B N 1
ATOM 1446 C CA . LEU B 1 75 ? -21.108 105.115 10.446 1.00 26.57 72 LEU B CA 1
ATOM 1447 C C . LEU B 1 75 ? -21.326 104.495 11.836 1.00 40.41 72 LEU B C 1
ATOM 1448 O O . LEU B 1 75 ? -20.973 105.083 12.857 1.00 33.43 72 LEU B O 1
ATOM 1453 N N . PHE B 1 76 ? -21.943 103.323 11.870 1.00 34.13 73 PHE B N 1
ATOM 1454 C CA . PHE B 1 76 ? -22.362 102.706 13.128 1.00 57.61 73 PHE B CA 1
ATOM 1455 C C . PHE B 1 76 ? -21.144 102.285 13.945 1.00 53.94 73 PHE B C 1
ATOM 1456 O O . PHE B 1 76 ? -21.155 102.300 15.174 1.00 43.09 73 PHE B O 1
ATOM 1464 N N . ALA B 1 77 ? -20.095 101.904 13.233 1.00 29.65 74 ALA B N 1
ATOM 1465 C CA . ALA B 1 77 ? -18.798 101.559 13.793 1.00 27.67 74 ALA B CA 1
ATOM 1466 C C . ALA B 1 77 ? -18.010 102.756 14.345 1.00 41.68 74 ALA B C 1
ATOM 1467 O O . ALA B 1 77 ? -17.264 102.628 15.323 1.00 36.50 74 ALA B O 1
ATOM 1469 N N . GLU B 1 78 ? -18.145 103.912 13.711 1.00 30.10 75 GLU B N 1
ATOM 1470 C CA . GLU B 1 78 ? -17.492 105.116 14.221 1.00 31.67 75 GLU B CA 1
ATOM 1471 C C . GLU B 1 78 ? -18.180 105.562 15.492 1.00 36.74 75 GLU B C 1
ATOM 1472 O O . GLU B 1 78 ? -17.542 106.128 16.387 1.00 36.37 75 GLU B O 1
ATOM 1478 N N . GLU B 1 79 ? -19.489 105.332 15.572 1.00 31.32 76 GLU B N 1
ATOM 1479 C CA . GLU B 1 79 ? -20.214 105.705 16.792 1.00 41.32 76 GLU B CA 1
ATOM 1480 C C . GLU B 1 79 ? -19.932 104.775 17.962 1.00 37.47 76 GLU B C 1
ATOM 1481 O O . GLU B 1 79 ? -19.936 105.218 19.116 1.00 30.36 76 GLU B O 1
ATOM 1487 N N . ASN B 1 80 ? -19.668 103.505 17.671 1.00 31.34 77 ASN B N 1
ATOM 1488 C CA . ASN B 1 80 ? -19.225 102.567 18.694 1.00 38.47 77 ASN B CA 1
ATOM 1489 C C . ASN B 1 80 ? -17.815 102.888 19.187 1.00 48.72 77 ASN B C 1
ATOM 1490 O O . ASN B 1 80 ? -17.557 102.908 20.385 1.00 35.25 77 ASN B O 1
ATOM 1495 N N . ALA B 1 81 ? -16.918 103.203 18.271 1.00 30.05 78 ALA B N 1
ATOM 1496 C CA . ALA B 1 81 ? -15.572 103.646 18.641 1.00 37.64 78 ALA B CA 1
ATOM 1497 C C . ALA B 1 81 ? -15.629 104.880 19.536 1.00 47.21 78 ALA B C 1
ATOM 1498 O O . ALA B 1 81 ? -15.078 104.887 20.646 1.00 40.80 78 ALA B O 1
ATOM 1500 N N . ALA B 1 82 ? -16.326 105.911 19.064 1.00 34.15 79 ALA B N 1
ATOM 1501 C CA . ALA B 1 82 ? -16.513 107.139 19.832 1.00 39.93 79 ALA B CA 1
ATOM 1502 C C . ALA B 1 82 ? -16.900 106.853 21.278 1.00 28.67 79 ALA B C 1
ATOM 1503 O O . ALA B 1 82 ? -16.333 107.439 22.211 1.00 46.74 79 ALA B O 1
ATOM 1505 N N . LYS B 1 83 ? -17.873 105.971 21.472 1.00 33.69 80 LYS B N 1
ATOM 1506 C CA . LYS B 1 83 ? -18.382 105.702 22.821 1.00 43.77 80 LYS B CA 1
ATOM 1507 C C . LYS B 1 83 ? -17.318 105.058 23.705 1.00 36.87 80 LYS B C 1
ATOM 1508 O O . LYS B 1 83 ? -17.131 105.457 24.855 1.00 32.39 80 LYS B O 1
ATOM 1514 N N . ALA B 1 84 ? -16.617 104.085 23.135 1.00 35.86 81 ALA B 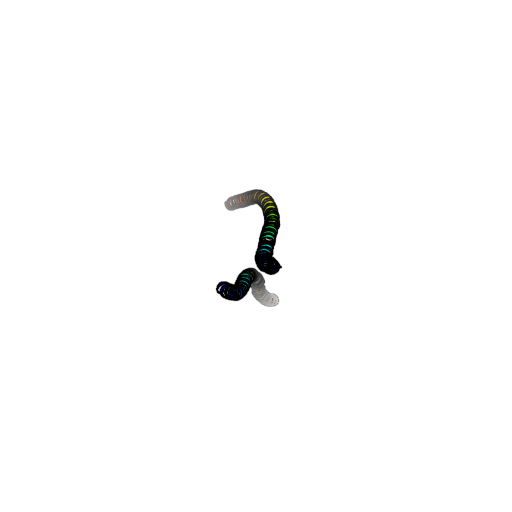N 1
ATOM 1515 C CA . ALA B 1 84 ? -15.601 103.325 23.844 1.00 26.36 81 ALA B CA 1
ATOM 1516 C C . ALA B 1 84 ? -14.407 104.196 24.220 1.00 35.99 81 ALA B C 1
ATOM 1517 O O . ALA B 1 84 ? -13.828 104.028 25.296 1.00 41.31 81 ALA B O 1
ATOM 1519 N N . GLU B 1 85 ? -14.043 105.128 23.338 1.00 28.67 82 GLU B N 1
ATOM 1520 C CA . GLU B 1 85 ? -13.021 106.137 23.636 1.00 32.35 82 GLU B CA 1
ATOM 1521 C C . GLU B 1 85 ? -13.445 107.001 24.792 1.00 48.49 82 GLU B C 1
ATOM 1522 O O . GLU B 1 85 ? -12.663 107.240 25.717 1.00 43.99 82 GLU B O 1
ATOM 1528 N N . SER B 1 86 ? -14.675 107.509 24.732 1.00 37.07 83 SER B N 1
ATOM 1529 C CA . SER B 1 86 ? -15.132 108.394 25.800 1.00 53.83 83 SER B CA 1
ATOM 1530 C C . SER B 1 86 ? -15.118 107.644 27.128 1.00 32.89 83 SER B C 1
ATOM 1531 O O . SER B 1 86 ? -14.852 108.247 28.165 1.00 48.78 83 SER B O 1
ATOM 1534 N N . GLU B 1 87 ? -15.363 106.330 27.107 1.00 23.80 84 GLU B N 1
ATOM 1535 C CA . GLU B 1 87 ? -15.408 105.571 28.368 1.00 29.60 84 GLU B CA 1
ATOM 1536 C C . GLU B 1 87 ? -14.014 105.404 28.985 1.00 45.42 84 GLU B C 1
ATOM 1537 O O . GLU B 1 87 ? -13.821 105.479 30.222 1.00 33.04 84 GLU B O 1
ATOM 1543 N N . VAL B 1 88 ? -13.035 105.202 28.109 1.00 28.79 85 VAL B N 1
ATOM 1544 C CA . VAL B 1 88 ? -11.647 105.041 28.513 1.00 34.40 85 VAL B CA 1
ATOM 1545 C C . VAL B 1 88 ? -11.129 106.349 29.077 1.00 42.05 85 VAL B C 1
ATOM 1546 O O . VAL B 1 88 ? -10.444 106.375 30.098 1.00 36.71 85 VAL B O 1
ATOM 1550 N N . ALA B 1 89 ? -11.455 107.439 28.402 1.00 33.47 86 ALA B N 1
ATOM 1551 C CA . ALA B 1 89 ? -11.061 108.761 28.860 1.00 29.01 86 ALA B CA 1
ATOM 1552 C C . ALA B 1 89 ? -11.679 109.079 30.236 1.00 35.89 86 ALA B C 1
ATOM 1553 O O . ALA B 1 89 ? -11.018 109.631 31.118 1.00 46.12 86 ALA B O 1
ATOM 1555 N N . SER B 1 90 ? -12.938 108.721 30.438 1.00 36.57 87 SER B N 1
ATOM 1556 C CA . SER B 1 90 ? -13.561 108.980 31.747 1.00 35.00 87 SER B CA 1
ATOM 1557 C C . SER B 1 90 ? -12.895 108.166 32.840 1.00 29.69 87 SER B C 1
ATOM 1558 O O . SER B 1 90 ? -12.643 108.670 33.934 1.00 32.99 87 SER B O 1
ATOM 1561 N N . LEU B 1 91 ? -12.643 106.897 32.548 1.00 28.76 88 LEU B N 1
ATOM 1562 C CA . LEU B 1 91 ? -11.984 106.003 33.492 1.00 23.33 88 LEU B CA 1
ATOM 1563 C C . LEU B 1 91 ? -10.568 106.498 33.833 1.00 35.55 88 LEU B C 1
ATOM 1564 O O . LEU B 1 91 ? -10.157 106.477 35.003 1.00 39.98 88 LEU B O 1
ATOM 1569 N N . ASN B 1 92 ? -9.829 106.944 32.811 1.00 26.11 89 ASN B N 1
ATOM 1570 C CA . ASN B 1 92 ? -8.560 107.637 33.001 1.00 32.76 89 ASN B CA 1
ATOM 1571 C C . ASN B 1 92 ? -8.667 108.865 33.905 1.00 42.56 89 ASN B C 1
ATOM 1572 O O . ASN B 1 92 ? -7.849 109.053 34.803 1.00 34.46 89 ASN B O 1
ATOM 1577 N N . ARG B 1 93 ? -9.668 109.705 33.677 1.00 35.78 90 ARG B N 1
ATOM 1578 C CA . ARG B 1 93 ? -9.843 110.876 34.540 1.00 37.30 90 ARG B CA 1
ATOM 1579 C C . ARG B 1 93 ? -10.215 110.512 35.990 1.00 38.35 90 ARG B C 1
ATOM 1580 O O . ARG B 1 93 ? -9.818 111.208 36.922 1.00 37.21 90 ARG B O 1
ATOM 1588 N N . ARG B 1 94 ? -10.952 109.420 36.180 1.00 36.74 91 ARG B N 1
ATOM 1589 C CA A ARG B 1 94 ? -11.329 108.945 37.511 0.25 44.35 91 ARG B CA 1
ATOM 1590 C CA B ARG B 1 94 ? -11.316 108.976 37.521 0.25 44.13 91 ARG B CA 1
ATOM 1591 C CA C ARG B 1 94 ? -11.321 108.967 37.524 0.50 44.95 91 ARG B CA 1
ATOM 1592 C C . ARG B 1 94 ? -10.080 108.471 38.244 1.00 41.48 91 ARG B C 1
ATOM 1593 O O . ARG B 1 94 ? -9.826 108.837 39.400 1.00 37.75 91 ARG B O 1
ATOM 1615 N N . ILE B 1 95 ? -9.303 107.643 37.555 1.00 28.35 92 ILE B N 1
ATOM 1616 C CA . ILE B 1 95 ? -8.078 107.087 38.122 1.00 44.89 92 ILE B CA 1
ATOM 1617 C C . ILE B 1 95 ? -7.121 108.214 38.510 1.00 45.40 92 ILE B C 1
ATOM 1618 O O . ILE B 1 95 ? -6.471 108.156 39.552 1.00 49.59 92 ILE B O 1
ATOM 1623 N N . GLN B 1 96 ? -7.041 109.245 37.677 1.00 44.30 93 GLN B N 1
ATOM 1624 C CA . GLN B 1 96 ? -6.220 110.415 38.001 1.00 50.25 93 GLN B CA 1
ATOM 1625 C C . GLN B 1 96 ? -6.646 111.058 39.332 1.00 47.83 93 GLN B C 1
ATOM 1626 O O . GLN B 1 96 ? -5.802 111.421 40.161 1.00 47.32 93 GLN B O 1
ATOM 1632 N N . LEU B 1 97 ? -7.954 111.199 39.528 1.00 39.28 94 LEU B N 1
ATOM 1633 C CA . LEU B 1 97 ? -8.509 111.792 40.759 1.00 30.15 94 LEU B CA 1
ATOM 1634 C C . LEU B 1 97 ? -8.220 110.967 42.006 1.00 35.72 94 LEU B C 1
ATOM 1635 O O . LEU B 1 97 ? -7.928 111.527 43.064 1.00 55.12 94 LEU B O 1
ATOM 1640 N N . VAL B 1 98 ? -8.336 109.643 41.908 1.00 48.00 95 VAL B N 1
ATOM 1641 C CA . VAL B 1 98 ? -8.178 108.789 43.094 1.00 55.77 95 VAL B CA 1
ATOM 1642 C C . VAL B 1 98 ? -6.725 108.762 43.553 1.00 56.20 95 VAL B C 1
ATOM 1643 O O . VAL B 1 98 ? -6.441 108.619 44.742 1.00 52.38 95 VAL B O 1
ATOM 1647 N N . GLU B 1 99 ? -5.815 108.924 42.597 1.00 65.40 96 GLU B N 1
ATOM 1648 C CA . GLU B 1 99 ? -4.383 109.012 42.876 1.00 84.35 96 GLU B CA 1
ATOM 1649 C C . GLU B 1 99 ? -4.013 110.323 43.569 1.00 98.82 96 GLU B C 1
ATOM 1650 O O . GLU B 1 99 ? -2.888 110.484 44.041 1.00 98.52 96 GLU B O 1
ATOM 1656 N N . GLU B 1 100 ? -4.955 111.261 43.613 1.00 103.25 97 GLU B N 1
ATOM 1657 C CA . GLU B 1 100 ? -4.744 112.532 44.303 1.00 101.93 97 GLU B CA 1
ATOM 1658 C C . GLU B 1 100 ? -5.449 112.519 45.658 1.00 109.17 97 GLU B C 1
ATOM 1659 O O . GLU B 1 100 ? -6.028 113.520 46.090 1.00 102.33 97 GLU B O 1
ATOM 1665 N N . GLU B 1 101 ? -5.397 111.367 46.318 1.00 105.74 98 GLU B N 1
ATOM 1666 C CA . GLU B 1 101 ? -6.003 111.198 47.629 1.00 95.88 98 GLU B CA 1
ATOM 1667 C C . GLU B 1 101 ? -5.130 110.296 48.493 1.00 105.87 98 GLU B C 1
ATOM 1668 O O . GLU B 1 101 ? -4.593 109.290 48.023 1.00 94.18 98 GLU B O 1
#

Radius of gyration: 46.73 Å; Cα contacts (8 Å, |Δi|>4): 1; chains: 2; bounding box: 53×40×166 Å

GO terms:
  GO:0005515 protein binding (F, IPI)
  GO:0005886 plasma membrane (C, IDA)
  GO:0008092 cytoskeletal protein binding (F, IPI)

B-factor: mean 46.96, std 18.61, range [15.91, 183.16]

CATH classification: 1.20.5.340

Solvent-accessible surface area: 19001 Å² total; per-residue (Å²): 125,43,153,117,68,48,53,119,116,129,122,92,102,120,131,86,77,131,80,72,46,86,87,157,49,114,110,54,94,56,75,107,109,66,58,75,91,151,56,108,125,76,106,91,73,101,83,81,108,95,108,87,96,148,86,80,80,79,56,126,67,122,102,72,106,93,85,92,121,66,91,72,70,95,90,110,56,95,88,89,63,60,116,50,127,68,101,86,42,42,85,84,145,144,113,113,113,93,132,108,186,98,73,110,104,89,50,87,124,144,107,100,119,90,78,130,116,74,130,95,80,46,79,96,172,54,110,115,57,100,56,80,112,130,60,64,86,91,141,56,123,93,82,115,78,70,100,82,111,110,93,124,102,96,132,97,76,61,64,58,118,66,116,96,76,76,100,90,96,116,63,92,79,65,104,101,105,55,99,81,99,50,60,130,55,111,65,103,84,39,31,104,86,150,140,101,111,113,93,140,116,180

Sequence (202 aa):
AGHMDAIKKKMQMLKLDKENALDRAEQAEADKKAAEERSKQQLEDDIVQLLEKKQLRRVTEDSRDQVLEELHKSEDSLLFAEENAAKAESEVASLNRRIQLVEEEAGHMDAIKKKMQMLKLDKENALDRAEQAEEADKKAAEERSKQLEEDDIVQLEKQLRVTEDSRDQVLEELHKSEDSLLFAEENAAKAESEVASLNRRRRIQLVEEE

Secondary structure (DSSP, 8-state):
--HHHHHHHHHHHHHHHHHHHHHHHHHHHHHHHHHHHHHHHHHHHHHHHHHHHHHHHHHHHHHHHHHHHHHHHHHHHHHHHHHHHHHHHHHHHHHHHHHT-/-TTTTHHHHHHHHHHHHHHHHHHHHHHHHHHHHHHHHHHHHHHHHHHHHHHHHHHHHHHHHHHHHHHHHHHHHHHHHHHHHHHHHHHHHHHHHHHHHHTT-

InterPro domains:
  IPR000533 Tropomyosin [PF00261] (67-283)
  IPR000533 Tropomyosin [PR00194] (84-1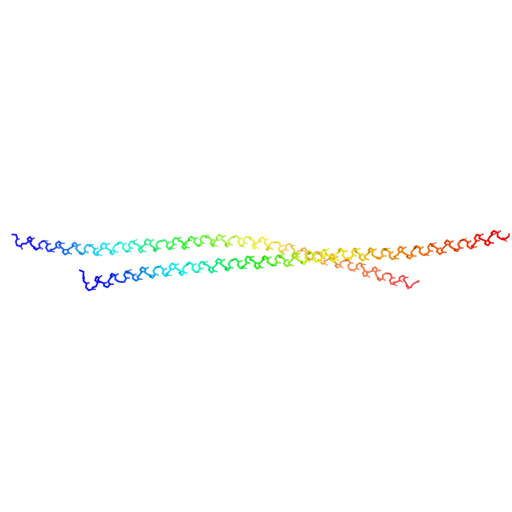01)
  IPR000533 Tropomyosin [PR00194] (120-140)
  IPR000533 Tropomyosin [PR00194] (145-173)
  IPR000533 Tropomyosin [PR00194] (175-198)
  IPR000533 Tropomyosin [PR00194] (231-256)
  IPR000533 Tropomyosin [PS00326] (232-240)

Organism: Gallus gallus (NCBI:txid9031)